Protein AF-A0A5S9F6D8-F1 (afdb_monomer_lite)

Sequence (188 aa):
MTGKVVKILKKTITTTLESGVFYNGCAIYTSEQSVLENTKFENCSFRNSIAMKQVSQCEFTNCHFRELQVGIMQNTQFYGGYIDFFDLHKGKVDYLVVNTTIQRLRIYQVYEFLLSNVDTLRVNIIGRITPANVRGLVSVLYDNLDHRTAKVKIYTKFSEQLMSLEAFLDVYEFYKERERDIDFVVDE

Radius of gyration: 17.59 Å; chains: 1; bounding box: 42×32×56 Å

Secondary structure (DSSP, 8-state):
-----EEEES-EE-S---TTEEEES-EE---EEEEEES-EEES-EE-S-EEEEEEES-EEEEEEES-EEEEEEESEEEEEEEES-EEETT-EES-EEEEEEESEEEE-SBS-EEE---SS-EEEE-S-B-HHHHHHHHHHHHHHS-TTT------BTTB-----HHHHHHHHHHHHTTT--B------

pLDDT: mean 71.26, std 22.67, range [22.92, 98.38]

Structure (mmCIF, N/CA/C/O backbone):
data_AF-A0A5S9F6D8-F1
#
_entry.id   AF-A0A5S9F6D8-F1
#
loop_
_atom_site.group_PDB
_atom_site.id
_atom_site.type_symbol
_atom_site.label_atom_id
_atom_site.label_alt_id
_atom_site.label_comp_id
_atom_site.label_asym_id
_atom_site.label_entity_id
_atom_site.label_seq_id
_atom_site.pdbx_PDB_ins_code
_atom_site.Cartn_x
_atom_site.Cartn_y
_atom_site.Cartn_z
_atom_site.occupancy
_atom_site.B_iso_or_equiv
_atom_site.auth_seq_id
_atom_site.auth_comp_id
_atom_site.auth_asym_id
_atom_site.auth_atom_id
_atom_site.pdbx_PDB_model_num
ATOM 1 N N . MET A 1 1 ? 11.717 5.002 26.412 1.00 38.66 1 MET A N 1
ATOM 2 C CA . MET A 1 1 ? 10.376 5.095 27.029 1.00 38.66 1 MET A CA 1
ATOM 3 C C . MET A 1 1 ? 9.456 4.135 26.291 1.00 38.66 1 MET A C 1
ATOM 5 O O . MET A 1 1 ? 9.156 4.372 25.132 1.00 38.66 1 MET A O 1
ATOM 9 N N . THR A 1 2 ? 9.084 3.014 26.904 1.00 45.53 2 THR A N 1
ATOM 10 C CA . THR A 1 2 ? 8.147 2.034 26.331 1.00 45.53 2 THR A CA 1
ATOM 11 C C . THR A 1 2 ? 6.721 2.543 26.524 1.00 45.53 2 THR A C 1
ATOM 13 O O . THR A 1 2 ? 6.088 2.271 27.545 1.00 45.53 2 THR A O 1
ATOM 16 N N . GLY A 1 3 ? 6.246 3.358 25.579 1.00 58.53 3 GLY A N 1
ATOM 17 C CA . GLY A 1 3 ? 4.847 3.772 25.524 1.00 58.53 3 GLY A CA 1
ATOM 18 C C . GLY A 1 3 ? 3.941 2.549 25.381 1.00 58.53 3 GLY A C 1
ATOM 19 O O . GLY A 1 3 ? 4.248 1.617 24.639 1.00 58.53 3 GLY A O 1
ATOM 20 N N . LYS A 1 4 ? 2.839 2.524 26.131 1.00 65.31 4 LYS A N 1
ATOM 21 C CA . LYS A 1 4 ? 1.839 1.457 26.059 1.00 65.31 4 LYS A CA 1
ATOM 22 C C . LYS A 1 4 ? 1.190 1.496 24.672 1.00 65.31 4 LYS A C 1
ATOM 24 O O . LYS A 1 4 ? 0.490 2.452 24.361 1.00 65.31 4 LYS A O 1
ATOM 29 N N . VAL A 1 5 ? 1.427 0.471 23.854 1.00 76.94 5 VAL A N 1
ATOM 30 C CA . VAL A 1 5 ? 0.809 0.349 22.526 1.00 76.94 5 VAL A CA 1
ATOM 31 C C . VAL A 1 5 ? -0.705 0.222 22.695 1.00 76.94 5 VAL A C 1
ATOM 33 O O . VAL A 1 5 ? -1.190 -0.687 23.375 1.00 76.94 5 VAL A O 1
ATOM 36 N N . VAL A 1 6 ? -1.459 1.143 22.095 1.00 88.69 6 VAL A N 1
ATOM 37 C CA . VAL A 1 6 ? -2.925 1.094 22.084 1.00 88.69 6 VAL A CA 1
ATOM 38 C C . VAL A 1 6 ? -3.355 0.050 21.059 1.00 88.69 6 VAL A C 1
ATOM 40 O O . VAL A 1 6 ? -2.944 0.111 19.904 1.00 88.69 6 VAL A O 1
ATOM 43 N N . LYS A 1 7 ? -4.176 -0.922 21.473 1.00 92.19 7 LYS A N 1
ATOM 44 C CA . LYS A 1 7 ? -4.672 -1.991 20.595 1.00 92.19 7 LYS A CA 1
ATOM 45 C C . LYS A 1 7 ? -6.174 -1.856 20.366 1.00 92.19 7 LYS A C 1
ATOM 47 O O . LYS A 1 7 ? -6.948 -1.834 21.323 1.00 92.19 7 LYS A O 1
ATOM 52 N N . ILE A 1 8 ? -6.589 -1.823 19.103 1.00 90.19 8 ILE A N 1
ATOM 53 C CA . ILE A 1 8 ? -7.988 -1.793 18.674 1.00 90.19 8 ILE A CA 1
ATOM 54 C C . ILE A 1 8 ? -8.321 -3.123 17.998 1.00 90.19 8 ILE A C 1
ATOM 56 O O . ILE A 1 8 ? -7.688 -3.512 17.021 1.00 90.19 8 ILE A O 1
ATOM 60 N N . LEU A 1 9 ? -9.319 -3.830 18.532 1.00 91.38 9 LEU A N 1
ATOM 61 C CA . LEU A 1 9 ? -9.680 -5.182 18.107 1.00 91.38 9 LEU A CA 1
ATOM 62 C C . LEU A 1 9 ? -11.078 -5.225 17.502 1.00 91.38 9 LEU A C 1
ATOM 64 O O . LEU A 1 9 ? -12.026 -4.781 18.149 1.00 91.38 9 LEU A O 1
ATOM 68 N N . LYS A 1 10 ? -11.209 -5.841 16.321 1.00 90.69 10 LYS A N 1
ATOM 69 C CA . LYS A 1 10 ? -12.493 -6.242 15.718 1.00 90.69 10 LYS A CA 1
ATOM 70 C C . LYS A 1 10 ? -13.530 -5.116 15.654 1.00 90.69 10 LYS A C 1
ATOM 72 O O . LYS A 1 10 ? -14.722 -5.345 15.853 1.00 90.69 10 LYS A O 1
ATOM 77 N N . LYS A 1 11 ? -13.077 -3.885 15.410 1.00 92.00 11 LYS A N 1
ATOM 78 C CA . LYS A 1 11 ? -13.953 -2.713 15.318 1.00 92.00 11 LYS A CA 1
ATOM 79 C C . LYS A 1 11 ? -14.254 -2.351 13.873 1.00 92.00 11 LYS A C 1
ATOM 81 O O . LYS A 1 11 ? -13.456 -2.601 12.971 1.00 92.00 11 LYS A O 1
ATOM 86 N N . THR A 1 12 ? -15.399 -1.702 13.694 1.00 95.00 12 THR A N 1
ATOM 87 C CA . THR A 1 12 ? -15.674 -0.914 12.496 1.00 95.00 12 THR A CA 1
ATOM 88 C C . THR A 1 12 ? -15.154 0.499 12.726 1.00 95.00 12 THR A C 1
ATOM 90 O O . THR A 1 12 ? -15.532 1.132 13.710 1.00 95.00 12 THR A O 1
ATOM 93 N N . ILE A 1 13 ? -14.276 0.975 11.847 1.00 94.31 13 ILE A N 1
ATOM 94 C CA . ILE A 1 13 ? -13.714 2.325 11.888 1.00 94.31 13 ILE A CA 1
ATOM 95 C C . ILE A 1 13 ? -14.276 3.106 10.705 1.00 94.31 13 ILE A C 1
ATOM 97 O O . ILE A 1 13 ? -14.068 2.722 9.557 1.00 94.31 13 ILE A O 1
ATOM 101 N N . THR A 1 14 ? -15.003 4.183 10.984 1.00 91.75 14 THR A N 1
ATOM 102 C CA . THR A 1 14 ? -15.626 5.047 9.964 1.00 91.75 14 THR A CA 1
ATOM 103 C C . THR A 1 14 ? -15.028 6.451 9.925 1.00 91.75 14 THR A C 1
ATOM 105 O O . THR A 1 14 ? -15.366 7.236 9.047 1.00 91.75 14 THR A O 1
ATOM 108 N N . THR A 1 15 ? -14.170 6.778 10.890 1.00 90.88 15 THR A N 1
ATOM 109 C CA . THR A 1 15 ? -13.552 8.096 11.082 1.00 90.88 15 THR A CA 1
ATOM 110 C C . THR A 1 15 ? -12.068 8.037 10.725 1.00 90.88 15 THR A C 1
ATOM 112 O O . THR A 1 15 ? -11.668 7.228 9.902 1.00 90.88 15 THR A O 1
ATOM 115 N N . THR A 1 16 ? -11.227 8.874 11.318 1.00 91.00 16 THR A N 1
ATOM 116 C CA . THR A 1 16 ? -9.775 8.854 11.115 1.00 91.00 16 THR A CA 1
ATOM 117 C C . THR A 1 16 ? -9.099 7.677 11.815 1.00 91.00 16 THR A C 1
ATOM 119 O O . THR A 1 16 ? -9.571 7.195 12.848 1.00 91.00 16 THR A O 1
ATOM 122 N N . LEU A 1 17 ? -7.968 7.247 11.259 1.00 95.81 17 LEU A N 1
ATOM 123 C CA . LEU A 1 17 ? -7.034 6.325 11.898 1.00 95.81 17 LEU A CA 1
ATOM 124 C C . LEU A 1 17 ? -6.060 7.118 12.777 1.00 95.81 17 LEU A C 1
ATOM 126 O O . LEU A 1 17 ? -5.722 8.265 12.475 1.00 95.81 17 LEU A O 1
ATOM 130 N N . GLU A 1 18 ? -5.616 6.499 13.862 1.00 95.38 18 GLU A N 1
ATOM 131 C CA . GLU A 1 18 ? -4.694 7.082 14.833 1.00 95.38 18 GLU A CA 1
ATOM 132 C C . GLU A 1 18 ? -3.295 6.477 14.664 1.00 95.38 18 GLU A C 1
ATOM 134 O O . GLU A 1 18 ? -3.145 5.261 14.522 1.00 95.38 18 GLU A O 1
ATOM 139 N N . SER A 1 19 ? -2.273 7.334 14.709 1.00 96.06 19 SER A N 1
ATOM 140 C CA . SER A 1 19 ? -0.865 6.921 14.707 1.00 96.06 19 SER A CA 1
ATOM 141 C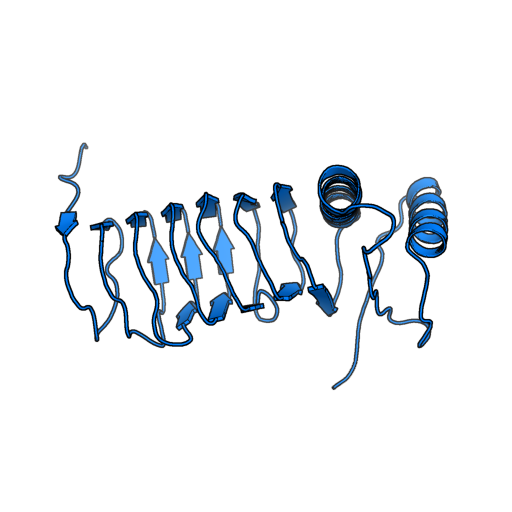 C . SER A 1 19 ? -0.478 6.201 16.003 1.00 96.06 19 SER A C 1
ATOM 143 O O . SER A 1 19 ? -1.038 6.469 17.065 1.00 96.06 19 SER A O 1
ATOM 145 N N . GLY A 1 20 ? 0.516 5.309 15.948 1.00 95.56 20 GLY A N 1
ATOM 146 C CA . GLY A 1 20 ? 0.994 4.571 17.128 1.00 95.56 20 GLY A CA 1
ATOM 147 C C . GLY A 1 20 ? 0.031 3.491 17.639 1.00 95.56 20 GLY A C 1
ATOM 148 O O . GLY A 1 20 ? 0.224 2.952 18.734 1.00 95.56 20 GLY A O 1
ATOM 149 N N . VAL A 1 21 ? -1.018 3.184 16.872 1.00 96.50 21 VAL A N 1
ATOM 150 C CA . VAL A 1 21 ? -2.055 2.215 17.239 1.00 96.50 21 VAL A CA 1
ATOM 151 C C . VAL A 1 21 ? -1.835 0.887 16.521 1.00 96.50 21 VAL A C 1
ATOM 153 O O . VAL A 1 21 ? -1.345 0.813 15.395 1.00 96.50 21 VAL A O 1
ATOM 156 N N . PHE A 1 22 ? -2.220 -0.196 17.187 1.00 97.44 22 PHE A N 1
ATOM 157 C CA . PHE A 1 22 ? -2.291 -1.520 16.598 1.00 97.44 22 PHE A CA 1
ATOM 158 C C . PHE A 1 22 ? -3.747 -1.928 16.350 1.00 97.44 22 PHE A C 1
ATOM 160 O O . PHE A 1 22 ? -4.485 -2.241 17.287 1.00 97.44 22 PHE A O 1
ATOM 167 N N . TYR A 1 23 ? -4.156 -1.965 15.087 1.00 97.81 23 TYR A N 1
ATOM 168 C CA . TYR A 1 23 ? -5.469 -2.433 14.651 1.00 97.81 23 TYR A CA 1
ATOM 169 C C . TYR A 1 23 ? -5.406 -3.917 14.283 1.00 97.81 23 TYR A C 1
ATOM 171 O O . TYR A 1 23 ? -4.585 -4.311 13.460 1.00 97.81 23 TYR A O 1
ATOM 179 N N . ASN A 1 24 ? -6.286 -4.747 14.848 1.00 97.88 24 ASN A N 1
ATOM 180 C CA . ASN A 1 24 ? -6.351 -6.169 14.507 1.00 97.88 24 ASN A CA 1
ATOM 181 C C . ASN A 1 24 ? -7.799 -6.635 14.276 1.00 97.88 24 ASN A C 1
ATOM 183 O O . ASN A 1 24 ? -8.665 -6.491 15.146 1.00 97.88 24 ASN A O 1
ATOM 187 N N . GLY A 1 25 ? -8.057 -7.193 13.091 1.00 97.44 25 GLY A N 1
ATOM 188 C CA . GLY A 1 25 ? -9.360 -7.728 12.696 1.00 97.44 25 GLY A CA 1
ATOM 189 C C . GLY A 1 25 ? -10.408 -6.659 12.375 1.00 97.44 25 GLY A C 1
ATOM 190 O O . GLY A 1 25 ? -11.601 -6.921 12.518 1.00 97.44 25 GLY A O 1
ATOM 191 N N . CYS A 1 26 ? -9.994 -5.436 12.036 1.00 97.69 26 CYS A N 1
ATOM 192 C CA . CYS A 1 26 ? -10.899 -4.295 11.876 1.00 97.69 26 CYS A CA 1
ATOM 193 C C . CYS A 1 26 ? -11.466 -4.175 10.453 1.00 97.69 26 CYS A C 1
ATOM 195 O O . CYS A 1 26 ? -10.793 -4.483 9.471 1.00 97.69 26 CYS A O 1
ATOM 197 N N . ALA A 1 27 ? -12.689 -3.652 10.345 1.00 97.75 27 ALA A N 1
ATOM 198 C CA . ALA A 1 27 ? -13.274 -3.194 9.085 1.00 97.75 27 ALA A CA 1
ATOM 199 C C . ALA A 1 27 ? -13.158 -1.666 9.005 1.00 97.75 27 ALA A C 1
ATOM 201 O O . ALA A 1 27 ? -13.677 -0.960 9.868 1.00 97.75 27 ALA A O 1
ATOM 202 N N . ILE A 1 28 ? -12.466 -1.153 7.994 1.00 97.56 28 ILE A N 1
ATOM 203 C CA . ILE A 1 28 ? -12.109 0.263 7.874 1.00 97.56 28 ILE A CA 1
ATOM 204 C C . ILE A 1 28 ? -12.838 0.857 6.668 1.00 97.56 28 ILE A C 1
ATOM 206 O O . ILE A 1 28 ? -12.709 0.364 5.549 1.00 97.56 28 ILE A O 1
ATOM 210 N N . TYR A 1 29 ? -13.615 1.910 6.909 1.00 96.69 29 TYR A N 1
ATOM 211 C CA . TYR A 1 29 ? -14.414 2.639 5.916 1.00 96.69 29 TYR A CA 1
ATOM 212 C C . TYR A 1 29 ? -13.916 4.075 5.703 1.00 96.69 29 TYR A C 1
ATOM 214 O O . TYR A 1 29 ? -14.512 4.840 4.948 1.00 96.69 29 TYR A O 1
ATOM 222 N N . THR A 1 30 ? -12.821 4.452 6.352 1.00 94.12 30 THR A N 1
ATOM 223 C CA . THR A 1 30 ? -12.128 5.720 6.132 1.00 94.12 30 THR A CA 1
ATOM 224 C C . THR A 1 30 ? -11.677 5.836 4.678 1.00 94.12 30 THR A C 1
ATOM 226 O O . THR A 1 30 ? -11.028 4.926 4.167 1.00 94.12 30 THR A O 1
ATOM 229 N N . SER A 1 31 ? -12.005 6.948 4.020 1.00 94.94 31 SER A N 1
ATOM 230 C CA . SER A 1 31 ? -11.601 7.217 2.632 1.00 94.94 31 SER A CA 1
ATOM 231 C C . SER A 1 31 ? -10.377 8.123 2.516 1.00 94.94 31 SER A C 1
ATOM 233 O O . SER A 1 31 ? -9.702 8.119 1.492 1.00 94.94 31 SER A O 1
ATOM 235 N N . GLU A 1 32 ? -10.063 8.890 3.558 1.00 94.69 32 GLU A N 1
ATOM 236 C CA . GLU A 1 32 ? -8.918 9.795 3.575 1.00 94.69 32 GLU A CA 1
ATOM 237 C C . GLU A 1 32 ? -8.191 9.731 4.914 1.00 94.69 32 GLU A C 1
ATOM 239 O O . GLU A 1 32 ? -8.812 9.733 5.976 1.00 94.69 32 GLU A O 1
ATOM 244 N N . GLN A 1 33 ? -6.864 9.728 4.857 1.00 95.31 33 GLN A N 1
ATOM 245 C CA . GLN A 1 33 ? -5.997 9.850 6.018 1.00 95.31 33 GLN A CA 1
ATOM 246 C C . GLN A 1 33 ? -4.893 10.856 5.697 1.00 95.31 33 GLN A C 1
ATOM 248 O O . GLN A 1 33 ? -4.203 10.746 4.686 1.00 95.31 33 GLN A O 1
ATOM 253 N N . SER A 1 34 ? -4.713 11.864 6.547 1.00 93.94 34 SER A N 1
ATOM 254 C CA . SER A 1 34 ? -3.651 12.850 6.340 1.00 93.94 34 SER A CA 1
ATOM 255 C C . SER A 1 34 ? -2.285 12.230 6.623 1.00 93.94 34 SER A C 1
ATOM 257 O O . SER A 1 34 ? -1.510 11.992 5.705 1.00 93.94 34 SER A O 1
ATOM 259 N N . VAL A 1 35 ? -2.007 11.933 7.885 1.00 95.06 35 VAL A N 1
ATOM 260 C CA . VAL A 1 35 ? -0.729 11.391 8.343 1.00 95.06 35 VAL A CA 1
ATOM 261 C C . VAL A 1 35 ? -1.005 10.129 9.145 1.00 95.06 35 VAL A C 1
ATOM 263 O O . VAL A 1 35 ? -1.914 10.114 9.977 1.00 95.06 35 VAL A O 1
ATOM 266 N N . LEU A 1 36 ? -0.242 9.073 8.884 1.00 96.50 36 LEU A N 1
ATOM 267 C CA . LEU A 1 36 ? -0.292 7.831 9.640 1.00 96.50 36 LEU A CA 1
ATOM 268 C C . LEU A 1 36 ? 1.125 7.332 9.889 1.00 96.50 36 LEU A C 1
ATOM 270 O O . LEU A 1 36 ? 1.873 7.089 8.944 1.00 96.50 36 LEU A O 1
ATOM 274 N N . GLU A 1 37 ? 1.495 7.196 11.157 1.00 96.56 37 GLU A N 1
ATOM 275 C CA . GLU A 1 37 ? 2.868 6.867 11.542 1.00 96.56 37 GLU A CA 1
ATOM 276 C C . GLU A 1 37 ? 2.896 5.767 12.592 1.00 96.56 37 GLU A C 1
ATOM 278 O O . GLU A 1 37 ? 2.006 5.700 13.446 1.00 96.56 37 GLU A O 1
ATOM 283 N N . ASN A 1 38 ? 3.924 4.917 12.566 1.00 96.38 38 ASN A N 1
ATOM 284 C CA . ASN A 1 38 ? 4.166 3.909 13.606 1.00 96.38 38 ASN A CA 1
ATOM 285 C C . ASN A 1 38 ? 2.938 3.031 13.907 1.00 96.38 38 ASN A C 1
ATOM 287 O O . ASN A 1 38 ? 2.671 2.677 15.056 1.00 96.38 38 ASN A O 1
ATOM 291 N N . THR A 1 39 ? 2.143 2.732 12.880 1.00 97.19 39 THR A N 1
ATOM 292 C CA . THR A 1 39 ? 0.849 2.058 13.027 1.00 97.19 39 THR A CA 1
ATOM 293 C C . THR A 1 39 ? 0.926 0.657 12.451 1.00 97.19 39 THR A C 1
ATOM 295 O O . THR A 1 39 ? 1.506 0.442 11.387 1.00 97.19 39 THR A O 1
ATOM 298 N N . LYS A 1 40 ? 0.323 -0.306 13.147 1.00 97.94 40 LYS A N 1
ATOM 299 C CA . LYS A 1 40 ? 0.260 -1.697 12.691 1.00 97.94 40 LYS A CA 1
ATOM 300 C C . LYS A 1 40 ? -1.176 -2.093 12.397 1.00 97.94 40 LYS A C 1
ATOM 302 O O . LYS A 1 40 ? -2.079 -1.797 13.181 1.00 97.94 40 LYS A O 1
ATOM 307 N N . PHE A 1 41 ? -1.374 -2.810 11.303 1.00 98.25 41 PHE A N 1
ATOM 308 C CA . PHE A 1 41 ? -2.647 -3.398 10.916 1.00 98.25 41 PHE A CA 1
ATOM 309 C C . PHE A 1 41 ? -2.456 -4.892 10.708 1.00 98.25 41 PHE A C 1
ATOM 311 O O . PHE A 1 41 ? -1.562 -5.303 9.978 1.00 98.25 41 PHE A O 1
ATOM 318 N N . GLU A 1 42 ? -3.303 -5.708 11.326 1.00 98.38 42 GLU A N 1
ATOM 319 C CA . GLU A 1 42 ? -3.262 -7.159 11.163 1.00 98.38 42 GLU A CA 1
ATOM 320 C C . GLU A 1 42 ? -4.662 -7.705 10.883 1.00 98.38 42 GLU A C 1
ATOM 322 O O . GLU A 1 42 ? -5.596 -7.459 11.649 1.00 98.38 42 GLU A O 1
ATOM 327 N N . ASN A 1 43 ? -4.825 -8.464 9.800 1.00 97.94 43 ASN A N 1
ATOM 328 C CA . ASN A 1 43 ? -6.114 -9.044 9.402 1.00 97.94 43 ASN A CA 1
ATOM 329 C C . ASN A 1 43 ? -7.225 -7.982 9.239 1.00 97.94 43 ASN A C 1
ATOM 331 O O . ASN A 1 43 ? -8.388 -8.221 9.570 1.00 97.94 43 ASN A O 1
ATOM 335 N N . CYS A 1 44 ? -6.867 -6.776 8.789 1.00 98.25 44 CYS A N 1
ATOM 336 C CA . CYS A 1 44 ? -7.801 -5.666 8.602 1.00 98.25 44 CYS A CA 1
ATOM 337 C C . CYS A 1 44 ? -8.317 -5.606 7.159 1.00 98.25 44 CYS A C 1
ATOM 339 O O . CYS A 1 44 ? -7.612 -5.941 6.211 1.00 98.25 44 CYS A O 1
ATOM 341 N N . SER A 1 45 ? -9.548 -5.130 6.976 1.00 97.88 45 SER A N 1
ATOM 342 C CA . SER A 1 45 ? -10.153 -4.941 5.656 1.00 97.88 45 SER A CA 1
ATOM 343 C C . SER A 1 45 ? -10.547 -3.483 5.451 1.00 97.88 45 SER A C 1
ATOM 345 O O . SER A 1 45 ? -11.465 -2.985 6.102 1.00 97.88 45 SER A O 1
ATOM 347 N N . PHE A 1 46 ? -9.860 -2.814 4.531 1.00 97.56 46 PHE A N 1
ATOM 348 C CA . PHE A 1 46 ? -10.165 -1.475 4.044 1.00 97.56 46 PHE A CA 1
ATOM 349 C C . PHE A 1 46 ? -11.218 -1.602 2.941 1.00 97.56 46 PHE A C 1
ATOM 351 O O . PHE A 1 46 ? -10.944 -2.040 1.821 1.00 97.56 46 PHE A O 1
ATOM 358 N N . ARG A 1 47 ? -12.467 -1.311 3.312 1.00 95.50 47 ARG A N 1
ATOM 359 C CA . ARG A 1 47 ? -13.669 -1.551 2.501 1.00 95.50 47 ARG A CA 1
ATOM 360 C C . ARG A 1 47 ? -13.912 -0.453 1.467 1.00 95.50 47 ARG A C 1
ATOM 362 O O . ARG A 1 47 ? -14.489 -0.730 0.417 1.00 95.50 47 ARG A O 1
ATOM 369 N N . ASN A 1 48 ? -13.449 0.759 1.760 1.00 95.38 48 ASN A N 1
ATOM 370 C CA . ASN A 1 48 ? -13.472 1.896 0.846 1.00 95.38 48 ASN A CA 1
ATOM 371 C C . ASN A 1 48 ? -12.091 2.106 0.214 1.00 95.38 48 ASN A C 1
ATOM 373 O O . ASN A 1 48 ? -11.083 1.660 0.766 1.00 95.38 48 ASN A O 1
ATOM 377 N N . SER A 1 49 ? -12.052 2.792 -0.933 1.00 95.69 49 SER A N 1
ATOM 378 C CA . SER A 1 49 ? -10.805 3.362 -1.452 1.00 95.69 49 SER A CA 1
ATOM 379 C C . SER A 1 49 ? -10.263 4.353 -0.424 1.00 95.69 49 SER A C 1
ATOM 381 O O . SER A 1 49 ? -11.024 5.200 0.047 1.00 95.69 49 SER A O 1
ATOM 383 N N . ILE A 1 50 ? -8.982 4.241 -0.070 1.00 96.00 50 ILE A N 1
ATOM 384 C CA . ILE A 1 50 ? -8.341 5.114 0.914 1.00 96.00 50 ILE A CA 1
ATOM 385 C C . ILE A 1 50 ? -7.175 5.881 0.292 1.00 96.00 50 ILE A C 1
ATOM 387 O O . ILE A 1 50 ? -6.267 5.293 -0.294 1.00 96.00 50 ILE A O 1
ATOM 391 N N . ALA A 1 51 ? -7.194 7.203 0.449 1.00 94.94 51 ALA A N 1
ATOM 392 C CA . ALA A 1 51 ? -6.097 8.089 0.092 1.00 94.94 51 ALA A CA 1
ATOM 393 C C . ALA A 1 51 ? -5.338 8.523 1.351 1.00 94.94 51 ALA A C 1
ATOM 395 O O . ALA A 1 51 ? -5.897 9.174 2.234 1.00 94.94 51 ALA A O 1
ATOM 396 N N . MET A 1 52 ? -4.057 8.172 1.436 1.00 94.81 52 MET A N 1
ATOM 397 C CA . MET A 1 52 ? -3.174 8.532 2.542 1.00 94.81 52 MET A CA 1
ATOM 398 C C . MET A 1 52 ? -2.153 9.574 2.076 1.00 94.81 52 MET A C 1
ATOM 400 O O . MET A 1 52 ? -1.360 9.298 1.178 1.00 94.81 52 MET A O 1
ATOM 404 N N . LYS A 1 53 ? -2.136 10.782 2.659 1.00 93.31 53 LYS A N 1
ATOM 405 C CA . LYS A 1 53 ? -1.173 11.816 2.222 1.00 93.31 53 LYS A CA 1
ATOM 406 C C . LYS A 1 53 ? 0.255 11.481 2.649 1.00 93.31 53 LYS A C 1
ATOM 408 O O . LYS A 1 53 ? 1.165 11.701 1.859 1.00 93.31 53 LYS A O 1
ATOM 413 N N . GLN A 1 54 ? 0.445 10.951 3.856 1.00 93.44 54 GLN A N 1
ATOM 414 C CA . GLN A 1 54 ? 1.736 10.499 4.374 1.00 93.44 54 GLN A CA 1
ATOM 415 C C . GLN A 1 54 ? 1.574 9.235 5.225 1.00 93.44 54 GLN A C 1
ATOM 417 O O . GLN A 1 54 ? 0.744 9.199 6.135 1.00 93.44 54 GLN A O 1
ATOM 422 N N . VAL A 1 55 ? 2.397 8.225 4.947 1.00 94.31 55 VAL A N 1
ATOM 423 C CA . VAL A 1 55 ? 2.473 6.958 5.679 1.00 94.31 55 VAL A CA 1
ATOM 424 C C . VAL A 1 55 ? 3.931 6.670 6.014 1.00 94.31 55 VAL A C 1
ATOM 426 O O . VAL A 1 55 ? 4.766 6.568 5.115 1.00 94.31 55 VAL A O 1
ATOM 429 N N . SER A 1 56 ? 4.257 6.543 7.297 1.00 94.00 56 SER A N 1
ATOM 430 C CA . SER A 1 56 ? 5.629 6.277 7.734 1.00 94.00 56 SER A CA 1
ATOM 431 C C . SER A 1 56 ? 5.690 5.180 8.793 1.00 94.00 56 SER A C 1
ATOM 433 O O . SER A 1 56 ? 4.838 5.104 9.677 1.00 94.00 56 SER A O 1
ATOM 435 N N . GLN A 1 57 ? 6.694 4.301 8.717 1.00 95.06 57 GLN A N 1
ATOM 436 C CA . GLN A 1 57 ? 6.938 3.277 9.749 1.00 95.06 57 GLN A CA 1
ATOM 437 C C . GLN A 1 57 ? 5.691 2.415 10.049 1.00 95.06 57 GLN A C 1
ATOM 439 O O . GLN A 1 57 ? 5.430 2.056 11.197 1.00 95.06 57 GLN A O 1
ATOM 444 N N . CYS A 1 58 ? 4.872 2.145 9.028 1.00 96.06 58 CYS A N 1
ATOM 445 C CA . CYS A 1 58 ? 3.641 1.373 9.169 1.00 96.06 58 CYS A CA 1
ATOM 446 C C . CYS A 1 58 ? 3.818 -0.059 8.662 1.00 96.06 58 CYS A C 1
ATOM 448 O O . CYS A 1 58 ? 4.552 -0.312 7.706 1.00 96.06 58 CYS A O 1
ATOM 450 N N . GLU A 1 59 ? 3.096 -0.990 9.277 1.00 96.75 59 GLU A N 1
ATOM 451 C CA . GLU A 1 59 ? 3.084 -2.401 8.887 1.00 96.75 59 GLU A CA 1
ATOM 452 C C . GLU A 1 59 ? 1.647 -2.857 8.622 1.00 96.75 59 GLU A C 1
ATOM 454 O O . GLU A 1 59 ? 0.763 -2.685 9.467 1.00 96.75 59 GLU A O 1
ATOM 459 N N . PHE A 1 60 ? 1.420 -3.465 7.461 1.00 97.12 60 PHE A N 1
ATOM 460 C CA . PHE A 1 60 ? 0.133 -4.019 7.054 1.00 97.12 60 PHE A CA 1
ATOM 461 C C . PHE A 1 60 ? 0.275 -5.521 6.813 1.00 97.12 60 PHE A C 1
ATOM 463 O O . PHE A 1 60 ? 0.813 -5.943 5.792 1.00 97.12 60 PHE A O 1
ATOM 470 N N . THR A 1 61 ? -0.233 -6.328 7.740 1.00 96.62 61 THR A N 1
ATOM 471 C CA . THR A 1 61 ? -0.132 -7.790 7.694 1.00 96.62 61 THR A CA 1
ATOM 472 C C . THR A 1 61 ? -1.495 -8.414 7.419 1.00 96.62 61 THR A C 1
ATOM 474 O O . THR A 1 61 ? -2.462 -8.134 8.131 1.00 96.62 61 THR A O 1
ATOM 477 N N . ASN A 1 62 ? -1.596 -9.266 6.398 1.00 96.25 62 ASN A N 1
ATOM 478 C CA . ASN A 1 62 ? -2.835 -9.926 5.974 1.00 96.25 62 ASN A CA 1
ATOM 479 C C . ASN A 1 62 ? -3.997 -8.939 5.794 1.00 96.25 62 ASN A C 1
ATOM 481 O O . ASN A 1 62 ? -5.131 -9.198 6.201 1.00 96.25 62 ASN A O 1
ATOM 485 N N . CYS A 1 63 ? -3.700 -7.765 5.239 1.00 97.44 63 CYS A N 1
ATOM 486 C CA . CYS A 1 63 ? -4.687 -6.712 5.056 1.00 97.44 63 CYS A CA 1
ATOM 487 C C . CYS A 1 63 ? -5.289 -6.761 3.651 1.00 97.44 63 CYS A C 1
ATOM 489 O O . CYS A 1 63 ? -4.622 -7.119 2.685 1.00 97.44 63 CYS A O 1
ATOM 491 N N . HIS A 1 64 ? -6.560 -6.383 3.542 1.00 97.00 64 HIS A N 1
ATOM 492 C CA . HIS A 1 64 ? -7.252 -6.269 2.262 1.00 97.00 64 HIS A CA 1
ATOM 493 C C . HIS A 1 64 ? -7.540 -4.807 1.934 1.00 97.00 64 HIS A C 1
ATOM 495 O O . HIS A 1 64 ? -8.213 -4.138 2.719 1.00 97.00 64 HIS A O 1
ATOM 501 N N . PHE A 1 65 ? -7.126 -4.347 0.757 1.00 97.06 65 PHE A N 1
ATOM 502 C CA . PHE A 1 65 ? -7.400 -3.010 0.239 1.00 97.06 65 PHE A CA 1
ATOM 503 C C . PHE A 1 65 ? -8.104 -3.091 -1.107 1.00 97.06 65 PHE A C 1
ATOM 505 O O . PHE A 1 65 ? -7.571 -3.664 -2.049 1.00 97.06 65 PHE A O 1
ATOM 512 N N . ARG A 1 66 ? -9.258 -2.430 -1.227 1.00 93.19 66 ARG A N 1
ATOM 513 C CA . ARG A 1 66 ? -9.860 -2.206 -2.546 1.00 93.19 66 ARG A CA 1
ATOM 514 C C . ARG A 1 66 ? -8.989 -1.276 -3.389 1.00 93.19 66 ARG A C 1
ATOM 516 O O . ARG A 1 66 ? -8.653 -1.567 -4.528 1.00 93.19 66 ARG A O 1
ATOM 523 N N . GLU A 1 67 ? -8.622 -0.139 -2.819 1.00 95.12 67 GLU A N 1
ATOM 524 C CA . GLU A 1 67 ? -7.733 0.820 -3.456 1.00 95.12 67 GLU A CA 1
ATOM 525 C C . GLU A 1 67 ? -6.973 1.586 -2.383 1.00 95.12 67 GLU A C 1
ATOM 527 O O . GLU A 1 67 ? -7.567 2.057 -1.411 1.00 95.12 67 GLU A O 1
ATOM 532 N N . LEU A 1 68 ? -5.664 1.696 -2.571 1.00 95.06 68 LEU A N 1
ATOM 533 C CA . LEU A 1 68 ? -4.759 2.423 -1.703 1.00 95.06 68 LEU A CA 1
ATOM 534 C C . LEU A 1 68 ? -4.010 3.448 -2.546 1.00 95.06 68 LEU A C 1
ATOM 536 O O . LEU A 1 68 ? -3.201 3.076 -3.390 1.00 95.06 68 LEU A O 1
ATOM 540 N N . GLN A 1 69 ? -4.269 4.729 -2.304 1.00 93.56 69 GLN A N 1
ATOM 541 C CA . GLN A 1 69 ? -3.509 5.825 -2.896 1.00 93.56 69 GLN A CA 1
ATOM 542 C C . GLN A 1 69 ? -2.594 6.413 -1.831 1.00 93.56 69 GLN A C 1
ATOM 544 O O . GLN A 1 69 ? -3.071 6.735 -0.741 1.00 93.56 69 GLN A O 1
ATOM 549 N N . VAL A 1 70 ? -1.304 6.574 -2.120 1.00 91.06 70 VAL A N 1
ATOM 550 C CA . VAL A 1 70 ? -0.364 7.154 -1.152 1.00 91.06 70 VAL A CA 1
ATOM 551 C C . VAL A 1 70 ? 0.435 8.294 -1.762 1.00 91.06 70 VAL A C 1
ATOM 553 O O . VAL A 1 70 ? 0.988 8.174 -2.852 1.00 91.06 70 VAL A O 1
ATOM 556 N N . GLY A 1 71 ? 0.476 9.410 -1.034 1.00 89.12 71 GLY A N 1
ATOM 557 C CA . GLY A 1 71 ? 1.402 10.508 -1.275 1.00 89.12 71 GLY A CA 1
ATOM 558 C C . GLY A 1 71 ? 2.804 10.113 -0.813 1.00 89.12 71 GLY A C 1
ATOM 559 O O . GLY A 1 71 ? 3.550 9.442 -1.510 1.00 89.12 71 GLY A O 1
ATOM 560 N N . ILE A 1 72 ? 3.208 10.504 0.383 1.00 87.69 72 ILE A N 1
ATOM 561 C CA . ILE A 1 72 ? 4.545 10.188 0.891 1.00 87.69 72 ILE A CA 1
ATOM 562 C C . ILE A 1 72 ? 4.518 8.832 1.602 1.00 87.69 72 ILE A C 1
ATOM 564 O O . ILE A 1 72 ? 3.705 8.633 2.502 1.00 87.69 72 ILE A O 1
ATOM 568 N N . MET A 1 73 ? 5.410 7.911 1.232 1.00 88.44 73 MET A N 1
ATOM 569 C CA . MET A 1 73 ? 5.572 6.619 1.904 1.00 88.44 73 MET A CA 1
ATOM 570 C C . MET A 1 73 ? 7.026 6.373 2.307 1.00 88.44 73 MET A C 1
ATOM 572 O O . MET A 1 73 ? 7.934 6.410 1.476 1.00 88.44 73 MET A O 1
ATOM 576 N N . GLN A 1 74 ? 7.249 6.085 3.587 1.00 89.00 74 GLN A N 1
ATOM 577 C CA . GLN A 1 74 ? 8.584 5.860 4.142 1.00 89.00 74 GLN A CA 1
ATOM 578 C C . GLN A 1 74 ? 8.583 4.654 5.077 1.00 89.00 74 GLN A C 1
ATOM 580 O O . GLN A 1 74 ? 7.727 4.549 5.954 1.00 89.00 74 GLN A O 1
ATOM 585 N N . ASN A 1 75 ? 9.555 3.752 4.930 1.00 88.50 75 ASN A N 1
ATOM 586 C CA . ASN A 1 75 ? 9.749 2.613 5.836 1.00 88.50 75 ASN A CA 1
ATOM 587 C C . ASN A 1 75 ? 8.451 1.837 6.116 1.00 88.50 75 ASN A C 1
ATOM 589 O O . ASN A 1 75 ? 8.144 1.521 7.262 1.00 88.50 75 ASN A O 1
ATOM 593 N N . THR A 1 76 ? 7.649 1.610 5.076 1.00 90.75 76 THR A N 1
ATOM 594 C CA . THR A 1 76 ? 6.333 0.971 5.191 1.00 90.75 76 THR A CA 1
ATOM 595 C C . THR A 1 76 ? 6.369 -0.407 4.554 1.00 90.75 76 THR A C 1
ATOM 597 O O . THR A 1 76 ? 7.025 -0.613 3.529 1.00 90.75 76 THR A O 1
ATOM 600 N N . GLN A 1 77 ? 5.687 -1.357 5.186 1.00 91.25 77 GLN A N 1
ATOM 601 C CA . GLN A 1 77 ? 5.766 -2.764 4.823 1.00 91.25 77 GLN A CA 1
ATOM 602 C C . GLN A 1 77 ? 4.375 -3.383 4.675 1.00 91.25 77 GLN A C 1
ATOM 604 O O . GLN A 1 77 ? 3.483 -3.137 5.490 1.00 91.25 77 GLN A O 1
ATOM 609 N N . PHE A 1 78 ? 4.212 -4.216 3.648 1.00 91.94 78 PHE A N 1
ATOM 610 C CA . PHE A 1 78 ? 3.004 -4.998 3.387 1.00 91.94 78 PHE A CA 1
ATOM 611 C C . PHE A 1 78 ? 3.366 -6.484 3.341 1.00 91.94 78 PHE A C 1
ATOM 613 O O . PHE A 1 78 ? 4.234 -6.872 2.559 1.00 91.94 78 PHE A O 1
ATOM 620 N N . TYR A 1 79 ? 2.698 -7.315 4.143 1.00 90.75 79 TYR A N 1
ATOM 621 C CA . TYR A 1 79 ? 2.953 -8.756 4.235 1.00 90.75 79 TYR A CA 1
ATOM 622 C C . TYR A 1 79 ? 1.657 -9.560 4.235 1.00 90.75 79 TYR A C 1
ATOM 624 O O . TYR A 1 79 ? 0.903 -9.533 5.203 1.00 90.75 79 TYR A O 1
ATOM 632 N N . GLY A 1 80 ? 1.424 -10.338 3.186 1.00 86.38 80 GLY A N 1
ATOM 633 C CA . GLY A 1 80 ? 0.209 -11.116 2.992 1.00 86.38 80 GLY A CA 1
ATOM 634 C C . GLY A 1 80 ? -1.045 -10.253 2.833 1.00 86.38 80 GLY A C 1
ATOM 635 O O . GLY A 1 80 ? -1.087 -9.068 3.165 1.00 86.38 80 GLY A O 1
ATOM 636 N N . GLY A 1 81 ? -2.123 -10.878 2.366 1.00 89.38 81 GLY A N 1
ATOM 637 C CA . GLY A 1 81 ? -3.352 -10.171 2.016 1.00 89.38 81 GLY A CA 1
ATOM 638 C C . GLY A 1 81 ? -3.367 -9.729 0.554 1.00 89.38 81 GLY A C 1
ATOM 639 O O . GLY A 1 81 ? -2.700 -10.325 -0.293 1.00 89.38 81 GLY A O 1
ATOM 640 N N . TYR A 1 82 ? -4.176 -8.718 0.244 1.00 89.75 82 TYR A N 1
ATOM 641 C CA . TYR A 1 82 ? -4.534 -8.383 -1.136 1.00 89.75 82 TYR A CA 1
ATOM 642 C C . TYR A 1 82 ? -4.790 -6.887 -1.332 1.00 89.75 82 TYR A C 1
ATOM 644 O O . TYR A 1 82 ? -5.420 -6.247 -0.488 1.00 89.75 82 TYR A O 1
ATOM 652 N N . ILE A 1 83 ? -4.337 -6.343 -2.462 1.00 91.69 83 ILE A N 1
ATOM 653 C CA . ILE A 1 83 ? -4.602 -4.965 -2.888 1.00 91.69 83 ILE A CA 1
ATOM 654 C C . ILE A 1 83 ? -5.127 -4.968 -4.335 1.00 91.69 83 ILE A C 1
ATOM 656 O O . ILE A 1 83 ? -4.380 -5.311 -5.255 1.00 91.69 83 ILE A O 1
ATOM 660 N N . ASP A 1 84 ? -6.379 -4.550 -4.579 1.00 89.50 84 ASP A N 1
ATOM 661 C CA . ASP A 1 84 ? -6.923 -4.524 -5.953 1.00 89.50 84 ASP A CA 1
ATOM 662 C C . ASP A 1 84 ? -6.273 -3.411 -6.793 1.00 89.50 84 ASP A C 1
ATOM 664 O O . ASP A 1 84 ? -6.063 -3.553 -8.005 1.00 89.50 84 ASP A O 1
ATOM 668 N N . PHE A 1 85 ? -5.992 -2.263 -6.173 1.00 88.94 85 PHE A N 1
ATOM 669 C CA . PHE A 1 85 ? -5.298 -1.155 -6.820 1.00 88.94 85 PHE A CA 1
ATOM 670 C C . PHE A 1 85 ? -4.404 -0.393 -5.844 1.00 88.94 85 PHE A C 1
ATOM 672 O O . PHE A 1 85 ? -4.880 0.175 -4.866 1.00 88.94 85 PHE A O 1
ATOM 679 N N . PHE A 1 86 ? -3.105 -0.375 -6.123 1.00 89.38 86 PHE A N 1
ATOM 680 C CA . PHE A 1 86 ? -2.124 0.390 -5.368 1.00 89.38 86 PHE A CA 1
ATOM 681 C C . PHE A 1 86 ? -1.607 1.534 -6.242 1.00 89.38 86 PHE A C 1
ATOM 683 O O . PHE A 1 86 ? -0.974 1.290 -7.269 1.00 89.38 86 PHE A O 1
ATOM 690 N N . ASP A 1 87 ? -1.898 2.773 -5.857 1.00 87.88 87 ASP A N 1
ATOM 691 C CA . ASP A 1 87 ? -1.502 3.976 -6.579 1.00 87.88 87 ASP A CA 1
ATOM 692 C C . ASP A 1 87 ? -0.476 4.795 -5.776 1.00 87.88 87 ASP A C 1
ATOM 694 O O . ASP A 1 87 ? -0.778 5.369 -4.729 1.00 87.88 87 ASP A O 1
ATOM 698 N N . LEU A 1 88 ? 0.748 4.859 -6.295 1.00 82.06 88 LEU A N 1
ATOM 699 C CA . LEU A 1 88 ? 1.859 5.658 -5.775 1.00 82.06 88 LEU A CA 1
ATOM 700 C C . LEU A 1 88 ? 2.131 6.897 -6.654 1.00 82.06 88 LEU A C 1
ATOM 702 O O . LEU A 1 88 ? 3.191 7.506 -6.558 1.00 82.06 88 LEU A O 1
ATOM 706 N N . HIS A 1 89 ? 1.206 7.272 -7.547 1.00 68.00 89 HIS A N 1
ATOM 707 C CA . HIS A 1 89 ? 1.414 8.293 -8.580 1.00 68.00 89 HIS A CA 1
ATOM 708 C C . HIS A 1 89 ? 1.623 9.708 -8.040 1.00 68.00 89 HIS A C 1
ATOM 710 O O . HIS A 1 89 ? 2.442 10.463 -8.551 1.00 68.00 89 HIS A O 1
ATOM 716 N N . LYS A 1 90 ? 0.869 10.100 -7.010 1.00 65.00 90 LYS A N 1
ATOM 717 C CA . LYS A 1 90 ? 0.961 11.451 -6.424 1.00 65.00 90 LYS A CA 1
ATOM 718 C C . LYS A 1 90 ? 2.032 11.538 -5.336 1.00 65.00 90 LYS A C 1
ATOM 720 O O . LYS A 1 90 ? 1.986 12.440 -4.500 1.00 65.00 90 LYS A O 1
ATOM 725 N N . GLY A 1 91 ? 2.933 10.564 -5.306 1.00 62.38 91 GLY A N 1
ATOM 726 C CA . GLY A 1 91 ? 3.682 10.230 -4.122 1.00 62.38 91 GLY A CA 1
ATOM 727 C C . GLY A 1 91 ? 5.189 10.249 -4.258 1.00 62.38 91 GLY A C 1
ATOM 728 O O . GLY A 1 91 ? 5.737 10.189 -5.351 1.00 62.38 91 GLY A O 1
ATOM 729 N N . LYS A 1 92 ? 5.855 10.326 -3.106 1.00 69.62 92 LYS A N 1
ATOM 730 C CA . LYS A 1 92 ? 7.289 10.076 -2.968 1.00 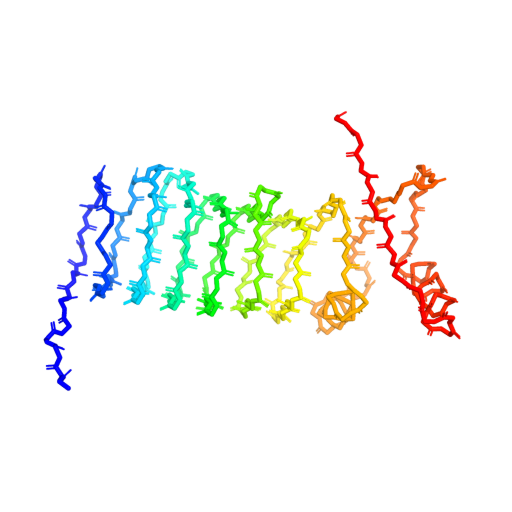69.62 92 LYS A CA 1
ATOM 731 C C . LYS A 1 92 ? 7.452 8.849 -2.088 1.00 69.62 92 LYS A C 1
ATOM 733 O O . LYS A 1 92 ? 7.006 8.856 -0.942 1.00 69.62 92 LYS A O 1
ATOM 738 N N . VAL A 1 93 ? 8.101 7.820 -2.616 1.00 72.12 93 VAL A N 1
ATOM 739 C CA . VAL A 1 93 ? 8.359 6.583 -1.876 1.00 72.12 93 VAL A CA 1
ATOM 740 C C . VAL A 1 93 ? 9.861 6.397 -1.734 1.00 72.12 93 VAL A C 1
ATOM 742 O O . VAL A 1 93 ? 10.565 6.262 -2.737 1.00 72.12 93 VAL A O 1
ATOM 745 N N . ASP A 1 94 ? 10.337 6.421 -0.491 1.00 64.62 94 ASP A N 1
ATOM 746 C CA . ASP A 1 94 ? 11.765 6.276 -0.190 1.00 64.62 94 ASP A CA 1
ATOM 747 C C . ASP A 1 94 ? 12.154 4.803 -0.027 1.00 64.62 94 ASP A C 1
ATOM 749 O O . ASP A 1 94 ? 13.153 4.380 -0.593 1.00 64.62 94 ASP A O 1
ATOM 753 N N . TYR A 1 95 ? 11.347 4.027 0.707 1.00 66.88 95 TYR A N 1
ATOM 754 C CA . TYR A 1 95 ? 11.561 2.597 0.937 1.00 66.88 95 TYR A CA 1
ATOM 755 C C . TYR A 1 95 ? 10.227 1.879 1.153 1.00 66.88 95 TYR A C 1
ATOM 757 O O . TYR A 1 95 ? 9.452 2.248 2.047 1.00 66.88 95 TYR A O 1
ATOM 765 N N . LEU A 1 96 ? 9.974 0.846 0.349 1.00 68.81 96 LEU A N 1
ATOM 766 C CA . LEU A 1 96 ? 8.750 0.050 0.376 1.00 68.81 96 LEU A CA 1
ATOM 767 C C . LEU A 1 96 ? 9.071 -1.435 0.165 1.00 68.81 96 LEU A C 1
ATOM 769 O O . LEU A 1 96 ? 9.648 -1.807 -0.857 1.00 68.81 96 LEU A O 1
ATOM 773 N N . VAL A 1 97 ? 8.647 -2.269 1.120 1.00 71.62 97 VAL A N 1
ATOM 774 C CA . VAL A 1 97 ? 8.682 -3.736 1.012 1.00 71.62 97 VAL A CA 1
ATOM 775 C C . VAL A 1 97 ? 7.263 -4.249 0.860 1.00 71.62 97 VAL A C 1
ATOM 777 O O . VAL A 1 97 ? 6.431 -4.069 1.751 1.00 71.62 97 VAL A O 1
ATOM 780 N N . VAL A 1 98 ? 6.995 -4.915 -0.257 1.00 72.12 98 VAL A N 1
ATOM 781 C CA . VAL A 1 98 ? 5.700 -5.539 -0.512 1.00 72.12 98 VAL A CA 1
ATOM 782 C C . VAL A 1 98 ? 5.887 -7.031 -0.738 1.00 72.12 98 VAL A C 1
ATOM 784 O O . VAL A 1 98 ? 6.550 -7.463 -1.677 1.00 72.12 98 VAL A O 1
ATOM 787 N N . ASN A 1 99 ? 5.251 -7.809 0.123 1.00 75.38 99 ASN A N 1
ATOM 788 C CA . ASN A 1 99 ? 5.072 -9.246 0.012 1.00 75.38 99 ASN A CA 1
ATOM 789 C C . ASN A 1 99 ? 3.571 -9.552 0.090 1.00 75.38 99 ASN A C 1
ATOM 791 O O . AS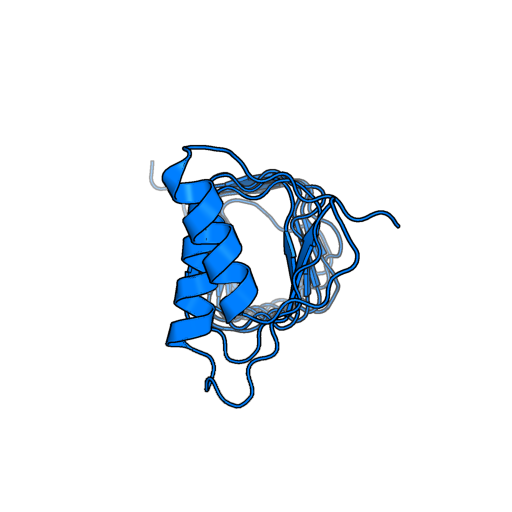N A 1 99 ? 3.103 -10.170 1.040 1.00 75.38 99 ASN A O 1
ATOM 795 N N . THR A 1 100 ? 2.793 -8.995 -0.838 1.00 74.75 100 THR A N 1
ATOM 796 C CA . THR A 1 100 ? 1.331 -9.113 -0.887 1.00 74.75 100 THR A CA 1
ATOM 797 C C . THR A 1 100 ? 0.874 -9.167 -2.335 1.00 74.75 100 THR A C 1
ATOM 799 O O . THR A 1 100 ? 1.483 -8.537 -3.202 1.00 74.75 100 THR A O 1
ATOM 802 N N . THR A 1 101 ? -0.244 -9.838 -2.599 1.00 77.19 101 THR A N 1
ATOM 803 C CA . THR A 1 101 ? -0.817 -9.878 -3.946 1.00 77.19 101 THR A CA 1
ATOM 804 C C . THR A 1 101 ? -1.377 -8.500 -4.325 1.00 77.19 101 THR A C 1
ATOM 806 O O . THR A 1 101 ? -2.263 -7.975 -3.647 1.00 77.19 101 THR A O 1
ATOM 809 N N . ILE A 1 102 ? -0.870 -7.910 -5.415 1.00 76.56 102 ILE A N 1
ATOM 810 C CA . ILE A 1 102 ? -1.326 -6.618 -5.954 1.00 76.56 102 ILE A CA 1
ATOM 811 C C . ILE A 1 102 ? -1.853 -6.805 -7.371 1.00 76.56 102 ILE A C 1
ATOM 813 O O . ILE A 1 102 ? -1.074 -7.001 -8.298 1.00 76.56 102 ILE A O 1
ATOM 817 N N . GLN A 1 103 ? -3.155 -6.629 -7.578 1.00 75.62 103 GLN A N 1
ATOM 818 C CA . GLN A 1 103 ? -3.760 -6.824 -8.898 1.00 75.62 103 GLN A CA 1
ATOM 819 C C . GLN A 1 103 ? -3.362 -5.738 -9.906 1.00 75.62 103 GLN A C 1
ATOM 821 O O . GLN A 1 103 ? -3.122 -6.026 -11.084 1.00 75.62 103 GLN A O 1
ATOM 826 N N . ARG A 1 104 ? -3.322 -4.478 -9.464 1.00 76.19 104 ARG A N 1
ATOM 827 C CA . ARG A 1 104 ? -2.933 -3.319 -10.276 1.00 76.19 104 ARG A CA 1
ATOM 828 C C . ARG A 1 104 ? -2.037 -2.395 -9.463 1.00 76.19 104 ARG A C 1
ATOM 830 O O . ARG A 1 104 ? -2.398 -2.016 -8.355 1.00 76.19 104 ARG A O 1
ATOM 837 N N . LEU A 1 105 ? -0.910 -2.000 -10.039 1.00 77.31 105 LEU A N 1
ATOM 838 C CA . LEU A 1 105 ? 0.080 -1.129 -9.417 1.00 77.31 105 LEU A CA 1
ATOM 839 C C . LEU A 1 105 ? 0.361 0.058 -10.338 1.00 77.31 105 LEU A C 1
ATOM 841 O O . LEU A 1 105 ? 0.723 -0.144 -11.496 1.00 77.31 105 LEU A O 1
ATOM 845 N N . ARG A 1 106 ? 0.206 1.283 -9.832 1.00 76.50 106 ARG A N 1
ATOM 846 C CA . ARG A 1 106 ? 0.648 2.512 -10.495 1.00 76.50 106 ARG A CA 1
ATOM 847 C C . ARG A 1 106 ? 1.798 3.131 -9.707 1.00 76.50 106 ARG A C 1
ATOM 849 O O . ARG A 1 106 ? 1.673 3.321 -8.503 1.00 76.50 106 ARG A O 1
ATOM 856 N N . ILE A 1 107 ? 2.906 3.443 -10.378 1.00 72.00 107 ILE A N 1
ATOM 857 C CA . ILE A 1 107 ? 4.142 3.929 -9.740 1.00 72.00 107 ILE A CA 1
ATOM 858 C C . ILE A 1 107 ? 4.600 5.232 -10.399 1.00 72.00 107 ILE A C 1
ATOM 860 O O . ILE A 1 107 ? 4.597 5.291 -11.626 1.00 72.00 107 ILE A O 1
ATOM 864 N N . TYR A 1 108 ? 5.031 6.213 -9.591 1.00 68.00 108 TYR A N 1
ATOM 865 C CA . TYR A 1 108 ? 5.698 7.458 -10.008 1.00 68.00 108 TYR A CA 1
ATOM 866 C C . TYR A 1 108 ? 6.825 7.812 -9.018 1.00 68.00 108 TYR A C 1
ATOM 868 O O . TYR A 1 108 ? 6.605 7.765 -7.813 1.00 68.00 108 TYR A O 1
ATOM 876 N N . GLN A 1 109 ? 8.027 8.146 -9.510 1.00 61.75 109 GLN A N 1
ATOM 877 C CA . GLN A 1 109 ? 9.164 8.668 -8.718 1.00 61.75 109 GLN A CA 1
ATOM 878 C C . GLN A 1 109 ? 9.470 7.921 -7.401 1.00 61.75 109 GLN A C 1
ATOM 880 O O . GLN A 1 109 ? 9.564 8.511 -6.324 1.00 61.75 109 GLN A O 1
ATOM 885 N N . VAL A 1 110 ? 9.673 6.608 -7.489 1.00 63.59 110 VAL A N 1
ATOM 886 C CA . VAL A 1 110 ? 10.065 5.789 -6.332 1.00 63.59 110 VAL A CA 1
ATOM 887 C C . VAL A 1 110 ? 11.580 5.612 -6.304 1.00 63.59 110 VAL A C 1
ATOM 889 O O . VAL A 1 110 ? 12.164 5.227 -7.316 1.00 63.59 110 VAL A O 1
ATOM 892 N N . TYR A 1 111 ? 12.216 5.880 -5.162 1.00 60.78 111 TYR A N 1
ATOM 893 C CA . TYR A 1 111 ? 13.671 5.779 -5.007 1.00 60.78 111 TYR A CA 1
ATOM 894 C C . TYR A 1 111 ? 14.121 4.325 -4.846 1.00 60.78 111 TYR A C 1
ATOM 896 O O . TYR A 1 111 ? 14.936 3.853 -5.641 1.00 60.78 111 TYR A O 1
ATOM 904 N N . GLU A 1 112 ? 13.538 3.614 -3.877 1.00 61.38 112 GLU A N 1
ATOM 905 C CA . GLU A 1 112 ? 13.795 2.199 -3.615 1.00 61.38 112 GLU A CA 1
ATOM 906 C C . GLU A 1 112 ? 12.477 1.434 -3.427 1.00 61.38 112 GLU A C 1
ATOM 908 O O . GLU A 1 112 ? 11.606 1.813 -2.638 1.00 61.38 112 GLU A O 1
ATOM 913 N N . PHE A 1 113 ? 12.323 0.349 -4.185 1.00 65.19 113 PHE A N 1
ATOM 914 C CA . PHE A 1 113 ? 11.140 -0.504 -4.173 1.00 65.19 113 PHE A CA 1
ATOM 915 C C . PHE A 1 113 ? 11.543 -1.972 -4.256 1.00 65.19 113 PHE A C 1
ATOM 917 O O . PHE A 1 113 ? 12.181 -2.390 -5.225 1.00 65.19 113 PHE A O 1
ATOM 924 N N . LEU A 1 114 ? 11.116 -2.755 -3.266 1.00 59.34 114 LEU A N 1
ATOM 925 C CA . LEU A 1 114 ? 11.222 -4.204 -3.289 1.00 59.34 114 LEU A CA 1
ATOM 926 C C . LEU A 1 114 ? 9.822 -4.811 -3.315 1.00 59.34 114 LEU A C 1
ATOM 928 O O . LEU A 1 114 ? 9.031 -4.664 -2.380 1.00 59.34 114 LEU A O 1
ATOM 932 N N . LEU A 1 115 ? 9.544 -5.536 -4.389 1.00 63.38 115 LEU A N 1
ATOM 933 C CA . LEU A 1 115 ? 8.371 -6.383 -4.511 1.00 63.38 115 LEU A CA 1
ATOM 934 C C . LEU A 1 115 ? 8.822 -7.840 -4.388 1.00 63.38 115 LEU A C 1
ATOM 936 O O . LEU A 1 115 ? 9.933 -8.190 -4.773 1.00 63.38 115 LEU A O 1
ATOM 940 N N . SER A 1 116 ? 7.974 -8.681 -3.821 1.00 55.06 116 SER A N 1
ATOM 941 C CA . SER A 1 116 ? 8.170 -10.125 -3.701 1.00 55.06 116 SER A CA 1
ATOM 942 C C . SER A 1 116 ? 6.793 -10.781 -3.678 1.00 55.06 116 SER A C 1
ATOM 944 O O . SER A 1 116 ? 5.869 -10.190 -3.129 1.00 55.06 116 SER A O 1
ATOM 946 N N . ASN A 1 117 ? 6.649 -11.967 -4.274 1.00 50.44 117 ASN A N 1
ATOM 947 C CA . ASN A 1 117 ? 5.424 -12.781 -4.258 1.00 50.44 117 ASN A CA 1
ATOM 948 C C . ASN A 1 117 ? 4.158 -12.070 -4.774 1.00 50.44 117 ASN A C 1
ATOM 950 O O . ASN A 1 117 ? 3.423 -11.425 -4.026 1.00 50.44 117 ASN A O 1
ATOM 954 N N . VAL A 1 118 ? 3.863 -12.240 -6.064 1.00 52.41 118 VAL A N 1
ATOM 955 C CA . VAL A 1 118 ? 2.639 -11.719 -6.693 1.00 52.41 118 VAL A CA 1
ATOM 956 C C . VAL A 1 118 ? 2.023 -12.754 -7.625 1.00 52.41 118 VAL A C 1
ATOM 958 O O . VAL A 1 118 ? 2.628 -13.141 -8.618 1.00 52.41 118 VAL A O 1
ATOM 961 N N . ASP A 1 119 ? 0.779 -13.142 -7.346 1.00 46.44 119 ASP A N 1
ATOM 962 C CA . ASP A 1 119 ? 0.047 -14.110 -8.180 1.00 46.44 119 ASP A CA 1
ATOM 963 C C . ASP A 1 119 ? -0.441 -13.499 -9.503 1.00 46.44 119 ASP A C 1
ATOM 965 O O . ASP A 1 119 ? -0.655 -14.177 -10.506 1.00 46.44 119 ASP A O 1
ATOM 969 N N . THR A 1 120 ? -0.694 -12.192 -9.522 1.00 48.12 120 THR A N 1
ATOM 970 C CA . THR A 1 120 ? -1.119 -11.451 -10.712 1.00 48.12 120 THR A CA 1
ATOM 971 C C . THR A 1 120 ? -0.712 -10.008 -10.529 1.00 48.12 120 THR A C 1
ATOM 973 O O . THR A 1 120 ? -1.181 -9.382 -9.590 1.00 48.12 120 THR A O 1
ATOM 976 N N . LEU A 1 121 ? 0.109 -9.472 -11.431 1.00 53.97 121 LEU A N 1
ATOM 977 C CA . LEU A 1 121 ? 0.581 -8.093 -11.364 1.00 53.97 121 LEU A CA 1
ATOM 978 C C . LEU A 1 121 ? 0.336 -7.384 -12.698 1.00 53.97 121 LEU A C 1
ATOM 980 O O . LEU A 1 121 ? 0.866 -7.783 -13.735 1.00 53.97 121 LEU A O 1
ATOM 984 N N . ARG A 1 122 ? -0.448 -6.302 -12.678 1.00 53.16 122 ARG A N 1
ATOM 985 C CA . ARG A 1 122 ? -0.512 -5.332 -13.782 1.00 53.16 122 ARG A CA 1
ATOM 986 C C . ARG A 1 122 ? 0.155 -4.042 -13.342 1.00 53.16 122 ARG A C 1
ATOM 988 O O . ARG A 1 122 ? -0.397 -3.326 -12.511 1.00 53.16 122 ARG A O 1
ATOM 995 N N . VAL A 1 123 ? 1.316 -3.744 -13.911 1.00 55.91 123 VAL A N 1
ATOM 996 C CA . VAL A 1 123 ? 2.059 -2.519 -13.602 1.00 55.91 123 VAL A CA 1
ATOM 997 C C . VAL A 1 123 ? 1.752 -1.463 -14.655 1.00 55.91 123 VAL A C 1
ATOM 999 O O . VAL A 1 123 ? 1.866 -1.724 -15.848 1.00 55.91 123 VAL A O 1
ATOM 1002 N N . ASN A 1 124 ? 1.365 -0.273 -14.210 1.00 51.59 124 ASN A N 1
ATOM 1003 C CA . ASN A 1 124 ? 1.323 0.934 -15.018 1.00 51.59 124 ASN A CA 1
ATOM 1004 C C . ASN A 1 124 ? 2.372 1.905 -14.465 1.00 51.59 124 ASN A C 1
ATOM 1006 O O . ASN A 1 124 ? 2.262 2.368 -13.331 1.00 51.59 124 ASN A O 1
ATOM 1010 N N . ILE A 1 125 ? 3.417 2.173 -15.239 1.00 53.53 125 ILE A N 1
ATOM 1011 C CA . ILE A 1 125 ? 4.486 3.085 -14.832 1.00 53.53 125 ILE A CA 1
ATOM 1012 C C . ILE A 1 125 ? 4.218 4.421 -15.506 1.00 53.53 125 ILE A C 1
ATOM 1014 O O . ILE A 1 125 ? 4.207 4.512 -16.731 1.00 53.53 125 ILE A O 1
ATOM 1018 N N . ILE A 1 126 ? 4.012 5.450 -14.693 1.00 48.66 126 ILE A N 1
ATOM 1019 C CA . ILE A 1 126 ? 3.883 6.830 -15.148 1.00 48.66 126 ILE A CA 1
ATOM 1020 C C . ILE A 1 126 ? 5.049 7.567 -14.495 1.00 48.66 126 ILE A C 1
ATOM 1022 O O . ILE A 1 126 ? 5.201 7.499 -13.282 1.00 48.66 126 ILE A O 1
ATOM 1026 N N . GLY A 1 127 ? 5.904 8.246 -15.256 1.00 50.19 127 GLY A N 1
ATOM 1027 C CA . GLY A 1 127 ? 7.049 8.964 -14.683 1.00 50.19 127 GLY A CA 1
ATOM 1028 C C . GLY A 1 127 ? 8.366 8.173 -14.646 1.00 50.19 127 GLY A C 1
ATOM 1029 O O . GLY A 1 127 ? 8.493 7.066 -15.166 1.00 50.19 127 GLY A O 1
ATOM 1030 N N . ARG A 1 128 ? 9.389 8.779 -14.034 1.00 51.22 128 ARG A N 1
ATOM 1031 C CA . ARG A 1 128 ? 10.735 8.194 -13.914 1.00 51.22 128 ARG A CA 1
ATOM 1032 C C . ARG A 1 128 ? 10.727 6.996 -12.967 1.00 51.22 128 ARG A C 1
ATOM 1034 O O . ARG A 1 128 ? 10.150 7.074 -11.881 1.00 51.22 128 ARG A O 1
ATOM 1041 N N . ILE A 1 129 ? 11.428 5.932 -13.346 1.00 58.75 129 ILE A N 1
ATOM 1042 C CA . ILE A 1 129 ? 11.685 4.766 -12.496 1.00 58.75 129 ILE A CA 1
ATOM 1043 C C . ILE A 1 129 ? 13.190 4.517 -12.439 1.00 58.75 129 ILE A C 1
ATOM 1045 O O . ILE A 1 129 ? 13.883 4.590 -13.453 1.00 58.75 129 ILE A O 1
ATOM 1049 N N . THR A 1 130 ? 13.713 4.236 -11.248 1.00 60.19 130 THR A N 1
ATOM 1050 C CA . THR A 1 130 ? 15.144 3.973 -11.088 1.00 60.19 130 THR A CA 1
ATOM 1051 C C . THR A 1 130 ? 15.511 2.601 -11.672 1.00 60.19 130 THR A C 1
ATOM 1053 O O . THR A 1 130 ? 14.695 1.669 -11.637 1.00 60.19 130 THR A O 1
ATOM 1056 N N . PRO A 1 131 ? 16.753 2.405 -12.156 1.00 57.66 131 PRO A N 1
ATOM 1057 C CA . PRO A 1 131 ? 17.219 1.095 -12.616 1.00 57.66 131 PRO A CA 1
ATOM 1058 C C . PRO A 1 131 ? 17.109 -0.008 -11.552 1.00 57.66 131 PRO A C 1
ATOM 1060 O O . PRO A 1 131 ? 16.930 -1.177 -11.891 1.00 57.66 131 PRO A O 1
ATOM 1063 N N . ALA A 1 132 ? 17.212 0.347 -10.267 1.00 59.28 132 ALA A N 1
ATOM 1064 C CA . ALA A 1 132 ? 17.028 -0.583 -9.155 1.00 59.28 132 ALA A CA 1
ATOM 1065 C C . ALA A 1 132 ? 15.584 -1.102 -9.079 1.00 59.28 132 ALA A C 1
ATOM 1067 O O . ALA A 1 132 ? 15.375 -2.312 -9.008 1.00 59.28 132 ALA A O 1
ATOM 1068 N N . ASN A 1 133 ? 14.596 -0.212 -9.193 1.00 62.03 133 ASN A N 1
ATOM 1069 C CA . ASN A 1 133 ? 13.184 -0.590 -9.167 1.00 62.03 133 ASN A CA 1
ATOM 1070 C C . ASN A 1 133 ? 12.790 -1.414 -10.395 1.00 62.03 133 ASN A C 1
ATOM 1072 O O . ASN A 1 133 ? 11.978 -2.330 -10.284 1.00 62.03 133 ASN A O 1
ATOM 1076 N N . VAL A 1 134 ? 13.396 -1.134 -11.555 1.00 66.75 134 VAL A N 1
ATOM 1077 C CA . VAL A 1 134 ? 13.245 -1.980 -12.746 1.00 66.75 134 VAL A CA 1
ATOM 1078 C C . VAL A 1 134 ? 13.743 -3.397 -12.474 1.00 66.75 134 VAL A C 1
ATOM 1080 O O . VAL A 1 134 ? 13.011 -4.344 -12.744 1.00 66.75 134 VAL A O 1
ATOM 1083 N N . ARG A 1 135 ? 14.938 -3.567 -11.890 1.00 64.69 135 ARG A N 1
ATOM 1084 C CA . ARG A 1 135 ? 15.451 -4.901 -11.520 1.00 64.69 135 ARG A CA 1
ATOM 1085 C C . ARG A 1 135 ? 14.537 -5.622 -10.543 1.00 64.69 135 ARG A C 1
ATOM 1087 O O . ARG A 1 135 ? 14.276 -6.803 -10.740 1.00 64.69 135 ARG A O 1
ATOM 1094 N N . GLY A 1 136 ? 14.043 -4.916 -9.525 1.00 64.88 136 GLY A N 1
ATOM 1095 C CA . GLY A 1 136 ? 13.095 -5.474 -8.561 1.00 64.88 136 GLY A CA 1
ATOM 1096 C C . GLY A 1 136 ? 11.827 -5.984 -9.247 1.00 64.88 136 GLY A C 1
ATOM 1097 O O . GLY A 1 136 ? 11.438 -7.130 -9.045 1.00 64.88 136 GLY A O 1
ATOM 1098 N N . LEU A 1 137 ? 11.229 -5.174 -10.129 1.00 67.69 137 LEU A N 1
ATOM 1099 C CA . LEU A 1 137 ? 10.064 -5.581 -10.919 1.00 67.69 137 LEU A CA 1
ATOM 1100 C C . LEU A 1 137 ? 10.369 -6.789 -11.810 1.00 67.69 137 LEU A C 1
ATOM 1102 O O . LEU A 1 137 ? 9.594 -7.738 -11.828 1.00 67.69 137 LEU A O 1
ATOM 1106 N N . VAL A 1 138 ? 11.497 -6.776 -12.521 1.00 64.94 138 VAL A N 1
ATOM 1107 C CA . VAL A 1 138 ? 11.921 -7.875 -13.399 1.00 64.94 138 VAL A CA 1
ATOM 1108 C C . VAL A 1 138 ? 12.094 -9.174 -12.618 1.00 64.94 138 VAL A C 1
ATOM 1110 O O . VAL A 1 138 ? 11.496 -10.171 -13.010 1.00 64.94 138 VAL A O 1
ATOM 1113 N N . SER A 1 139 ? 12.845 -9.167 -11.511 1.00 62.56 139 SER A N 1
ATOM 1114 C CA . SER A 1 139 ? 13.059 -10.363 -10.679 1.00 62.56 139 SER A CA 1
ATOM 1115 C C . SER A 1 139 ? 11.728 -10.960 -10.251 1.00 62.56 139 SER A C 1
ATOM 1117 O O . SER A 1 139 ? 11.484 -12.139 -10.447 1.00 62.56 139 SER A O 1
ATOM 1119 N N . VAL A 1 140 ? 10.804 -10.125 -9.778 1.00 59.16 140 VAL A N 1
ATOM 1120 C CA . VAL A 1 140 ? 9.484 -10.584 -9.344 1.00 59.16 140 VAL A CA 1
ATOM 1121 C C . VAL A 1 140 ? 8.682 -11.212 -10.472 1.00 59.16 140 VAL A C 1
ATOM 1123 O O . VAL A 1 140 ? 8.065 -12.257 -10.269 1.00 59.16 140 VAL A O 1
ATOM 1126 N N . LEU A 1 141 ? 8.671 -10.570 -11.641 1.00 59.44 141 LEU A N 1
ATOM 1127 C CA . LEU A 1 141 ? 7.974 -11.076 -12.819 1.00 59.44 141 LEU A CA 1
ATOM 1128 C C . LEU A 1 141 ? 8.571 -12.414 -13.278 1.00 59.44 141 LEU A C 1
ATOM 1130 O O . LEU A 1 141 ? 7.815 -13.290 -13.686 1.00 59.44 141 LEU A O 1
ATOM 1134 N N . TYR A 1 142 ? 9.893 -12.583 -13.181 1.00 56.50 142 TYR A N 1
ATOM 1135 C CA . TYR A 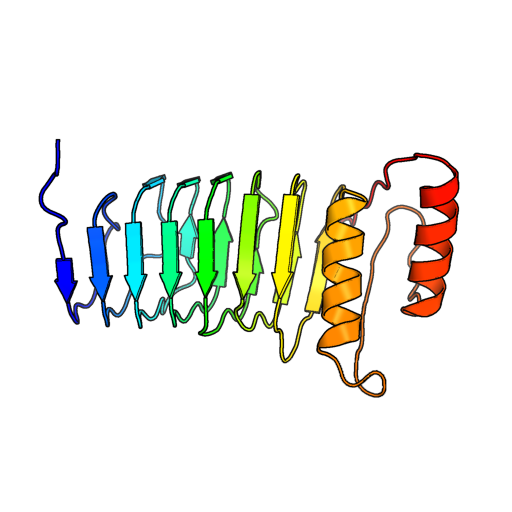1 142 ? 10.576 -13.846 -13.464 1.00 56.50 142 TYR A CA 1
ATOM 1136 C C . TYR A 1 142 ? 10.269 -14.930 -12.425 1.00 56.50 142 TYR A C 1
ATOM 1138 O O . TYR A 1 142 ? 9.966 -16.057 -12.798 1.00 56.50 142 TYR A O 1
ATOM 1146 N N . ASP A 1 143 ? 10.322 -14.593 -11.140 1.00 54.25 143 ASP A N 1
ATOM 1147 C CA . ASP A 1 143 ? 10.236 -15.565 -10.049 1.00 54.25 143 ASP A CA 1
ATOM 1148 C C . ASP A 1 143 ? 8.799 -16.056 -9.797 1.00 54.25 143 ASP A C 1
ATOM 1150 O O . ASP A 1 143 ? 8.610 -17.141 -9.250 1.00 54.25 143 ASP A O 1
ATOM 1154 N N . ASN A 1 144 ? 7.776 -15.269 -10.166 1.00 48.53 144 ASN A N 1
ATOM 1155 C CA . ASN A 1 144 ? 6.390 -15.513 -9.736 1.00 48.53 144 ASN A CA 1
ATOM 1156 C C . ASN A 1 144 ? 5.380 -15.728 -10.862 1.00 48.53 144 ASN A C 1
ATOM 1158 O O . ASN A 1 144 ? 4.294 -16.248 -10.606 1.00 48.53 144 ASN A O 1
ATOM 1162 N N . LEU A 1 145 ? 5.685 -15.332 -12.098 1.00 49.53 145 LEU A N 1
ATOM 1163 C CA . LEU A 1 145 ? 4.769 -15.573 -13.207 1.00 49.53 145 LEU A CA 1
ATOM 1164 C C . LEU A 1 145 ? 5.203 -16.821 -13.966 1.00 49.53 145 LEU A C 1
ATOM 1166 O O . LEU A 1 145 ? 6.339 -16.909 -14.423 1.00 49.53 145 LEU A O 1
ATOM 1170 N N . ASP A 1 146 ? 4.269 -17.751 -14.188 1.00 46.66 146 ASP A N 1
ATOM 1171 C CA . ASP A 1 146 ? 4.448 -18.764 -15.228 1.00 46.66 146 ASP A CA 1
ATOM 1172 C C . ASP A 1 146 ? 4.704 -18.015 -16.544 1.00 46.66 146 ASP A C 1
ATOM 1174 O O . ASP A 1 146 ? 3.828 -17.298 -17.055 1.00 46.66 146 ASP A O 1
ATOM 1178 N N . HIS A 1 147 ? 5.933 -18.134 -17.058 1.00 43.56 147 HIS A N 1
ATOM 1179 C CA . HIS A 1 147 ? 6.439 -17.378 -18.205 1.00 43.56 147 HIS A CA 1
ATOM 1180 C C . HIS A 1 147 ? 5.530 -17.491 -19.442 1.00 43.56 147 HIS A C 1
ATOM 1182 O O . HIS A 1 147 ? 5.600 -16.659 -20.342 1.00 43.56 147 HIS A O 1
ATOM 1188 N N . ARG A 1 148 ? 4.641 -18.495 -19.484 1.00 33.97 148 ARG A N 1
ATOM 1189 C CA . ARG A 1 148 ? 3.679 -18.725 -20.571 1.00 33.97 148 ARG A CA 1
ATOM 1190 C C . ARG A 1 148 ? 2.428 -17.843 -20.510 1.00 33.97 148 ARG A C 1
ATOM 1192 O O . ARG A 1 148 ? 1.772 -17.667 -21.534 1.00 33.97 148 ARG A O 1
ATOM 1199 N N . THR A 1 149 ? 2.065 -17.305 -19.343 1.00 35.25 149 THR A N 1
ATOM 1200 C CA . THR A 1 149 ? 0.820 -16.527 -19.146 1.00 35.25 149 THR A CA 1
ATOM 1201 C C . THR A 1 149 ? 1.044 -15.080 -18.712 1.00 35.25 149 THR A C 1
ATOM 1203 O O . THR A 1 149 ? 0.115 -14.269 -18.766 1.00 35.25 149 THR A O 1
ATOM 1206 N N . ALA A 1 15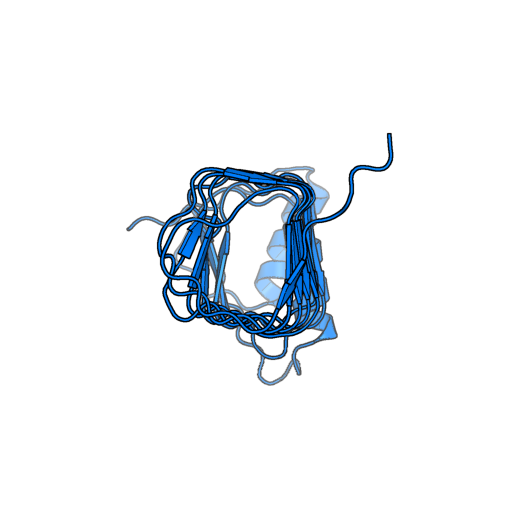0 ? 2.271 -14.743 -18.314 1.00 37.88 150 ALA A N 1
ATOM 1207 C CA . ALA A 1 150 ? 2.689 -13.395 -17.960 1.00 37.88 150 ALA A CA 1
ATOM 1208 C C . ALA A 1 150 ? 2.445 -12.405 -19.112 1.00 37.88 150 ALA A C 1
ATOM 1210 O O . ALA A 1 150 ? 2.957 -12.579 -20.216 1.00 37.88 150 ALA A O 1
ATOM 1211 N N . LYS A 1 151 ? 1.692 -11.327 -18.861 1.00 39.06 151 LYS A N 1
ATOM 1212 C CA . LYS A 1 151 ? 1.571 -10.200 -19.799 1.00 39.06 151 LYS A CA 1
ATOM 1213 C C . LYS A 1 151 ? 2.043 -8.930 -19.116 1.00 39.06 151 LYS A C 1
ATOM 1215 O O . LYS A 1 151 ? 1.301 -8.323 -18.348 1.00 39.06 151 LYS A O 1
ATOM 1220 N N . VAL A 1 152 ? 3.269 -8.532 -19.424 1.00 42.69 152 VAL A N 1
ATOM 1221 C CA . VAL A 1 152 ? 3.850 -7.269 -18.971 1.00 42.69 152 VAL A CA 1
ATOM 1222 C C . VAL A 1 152 ? 3.587 -6.237 -20.063 1.00 42.69 152 VAL A C 1
ATOM 1224 O O . VAL A 1 152 ? 3.953 -6.450 -21.215 1.00 42.69 152 VAL A O 1
ATOM 1227 N N . LYS A 1 153 ? 2.887 -5.150 -19.729 1.00 41.91 153 LYS A N 1
ATOM 1228 C CA . LYS A 1 153 ? 2.702 -4.006 -20.629 1.00 41.91 153 LYS A CA 1
ATOM 1229 C C . LYS A 1 153 ? 3.455 -2.826 -20.046 1.00 41.91 153 LYS A C 1
ATOM 1231 O O . LYS A 1 153 ? 3.118 -2.369 -18.960 1.00 41.91 153 LYS A O 1
ATOM 1236 N N . ILE A 1 154 ? 4.470 -2.373 -20.765 1.00 44.62 154 ILE A N 1
ATOM 1237 C CA . ILE A 1 154 ? 5.338 -1.269 -20.361 1.00 44.62 154 ILE A CA 1
ATOM 1238 C C . ILE A 1 154 ? 5.106 -0.144 -21.358 1.00 44.62 154 ILE A C 1
ATOM 1240 O O . ILE A 1 154 ? 5.158 -0.369 -22.564 1.00 44.62 154 ILE A O 1
ATOM 1244 N N . TYR A 1 155 ? 4.816 1.047 -20.851 1.00 42.19 155 TYR A N 1
ATOM 1245 C CA . TYR A 1 155 ? 4.570 2.239 -21.654 1.00 42.19 155 TYR A CA 1
ATOM 1246 C C . TYR A 1 155 ? 5.710 3.228 -21.398 1.00 42.19 155 TYR A C 1
ATOM 1248 O O . TYR A 1 155 ? 6.084 3.455 -20.248 1.00 42.19 155 TYR A O 1
ATOM 1256 N N . THR A 1 156 ? 6.309 3.768 -22.463 1.00 40.41 156 THR A N 1
ATOM 1257 C CA . THR A 1 156 ? 7.508 4.618 -22.378 1.00 40.41 156 THR A CA 1
ATOM 1258 C C . THR A 1 156 ? 7.323 5.922 -23.151 1.00 40.41 156 THR A C 1
ATOM 1260 O O . THR A 1 156 ? 6.542 5.985 -24.096 1.00 40.41 156 THR A O 1
ATOM 1263 N N . LYS A 1 157 ? 8.090 6.954 -22.773 1.00 36.62 157 LYS A N 1
ATOM 1264 C CA . LYS A 1 157 ? 8.001 8.325 -23.309 1.00 36.62 157 LYS A CA 1
ATOM 1265 C C . LYS A 1 157 ? 8.291 8.444 -24.816 1.00 36.62 157 LYS A C 1
ATOM 1267 O O . LYS A 1 157 ? 7.957 9.459 -25.416 1.00 36.62 157 LYS A O 1
ATOM 1272 N N . PHE A 1 158 ? 8.953 7.457 -25.424 1.00 35.28 158 PHE A N 1
ATOM 1273 C CA . PHE A 1 158 ? 9.554 7.609 -26.756 1.00 35.28 158 PHE A CA 1
ATOM 1274 C C . PHE A 1 158 ? 8.824 6.878 -27.889 1.00 35.28 158 PHE A C 1
ATOM 1276 O O . PHE A 1 158 ? 9.163 7.106 -29.046 1.00 35.28 158 PHE A O 1
ATOM 1283 N N . SER A 1 159 ? 7.815 6.052 -27.595 1.00 36.66 159 SER A N 1
ATOM 1284 C CA . SER A 1 159 ? 6.896 5.500 -28.602 1.00 36.66 159 SER A CA 1
ATOM 1285 C C . SER A 1 159 ? 5.790 4.680 -27.934 1.00 36.66 159 SER A C 1
ATOM 1287 O O . SER A 1 159 ? 6.054 3.980 -26.954 1.00 36.66 159 SER A O 1
ATOM 1289 N N . GLU A 1 160 ? 4.583 4.683 -28.507 1.00 37.75 160 GLU A N 1
ATOM 1290 C CA . GLU A 1 160 ? 3.620 3.596 -28.304 1.00 37.75 160 GLU A CA 1
ATOM 1291 C C . GLU A 1 160 ? 4.199 2.311 -28.910 1.00 37.75 160 GLU A C 1
ATOM 1293 O O . GLU A 1 160 ? 3.969 1.986 -30.073 1.00 37.75 160 GLU A O 1
ATOM 1298 N N . GLN A 1 161 ? 4.992 1.575 -28.138 1.00 39.75 161 GLN A N 1
ATOM 1299 C CA . GLN A 1 161 ? 5.410 0.234 -28.523 1.00 39.75 161 GLN A CA 1
ATOM 1300 C C . GLN A 1 161 ? 4.995 -0.759 -27.449 1.00 39.75 161 GLN A C 1
ATOM 1302 O O . GLN A 1 161 ? 5.502 -0.768 -26.330 1.00 39.75 161 GLN A O 1
ATOM 1307 N N . LEU A 1 162 ? 4.051 -1.623 -27.826 1.00 39.41 162 LEU A N 1
ATOM 1308 C CA . LEU A 1 162 ? 3.836 -2.908 -27.176 1.00 39.41 162 LEU A CA 1
ATOM 1309 C C . LEU A 1 162 ? 5.132 -3.712 -27.313 1.00 39.41 162 LEU A C 1
ATOM 1311 O O . LEU A 1 162 ? 5.431 -4.261 -28.369 1.00 39.41 162 LEU A O 1
ATOM 1315 N N . MET A 1 163 ? 5.909 -3.733 -26.242 1.00 40.97 163 MET A N 1
ATOM 1316 C CA . MET A 1 163 ? 7.196 -4.402 -26.166 1.00 40.97 163 MET A CA 1
ATOM 1317 C C . MET A 1 163 ? 7.044 -5.696 -25.364 1.00 40.97 163 MET A C 1
ATOM 1319 O O . MET A 1 163 ? 6.399 -5.706 -24.314 1.00 40.97 163 MET A O 1
ATOM 1323 N N . SER A 1 164 ? 7.598 -6.802 -25.869 1.00 42.94 164 SER A N 1
ATOM 1324 C CA . SER A 1 164 ? 7.692 -8.050 -25.105 1.00 42.94 164 SER A CA 1
ATOM 1325 C C . SER A 1 164 ? 8.644 -7.878 -23.915 1.00 42.94 164 SER A C 1
ATOM 1327 O O . SER A 1 164 ? 9.491 -6.987 -23.913 1.00 42.94 164 SER A O 1
ATOM 1329 N N . LEU A 1 165 ? 8.533 -8.742 -22.901 1.00 46.19 165 LEU A N 1
ATOM 1330 C CA . LEU A 1 165 ? 9.451 -8.737 -21.755 1.00 46.19 165 LEU A CA 1
ATOM 1331 C C . LEU A 1 165 ? 10.924 -8.837 -22.197 1.00 46.19 165 LEU A C 1
ATOM 1333 O O . LEU A 1 165 ? 11.768 -8.151 -21.640 1.00 46.19 165 LEU A O 1
ATOM 1337 N N . GLU A 1 166 ? 11.217 -9.622 -23.234 1.00 46.56 166 GLU A N 1
ATOM 1338 C CA . GLU A 1 166 ? 12.559 -9.748 -23.823 1.00 46.56 166 GLU A CA 1
ATOM 1339 C C . GLU A 1 166 ? 13.059 -8.424 -24.407 1.00 46.56 166 GLU A C 1
ATOM 1341 O O . GLU A 1 166 ? 14.138 -7.965 -24.054 1.00 46.56 166 GLU A O 1
ATOM 1346 N N . ALA A 1 167 ? 12.240 -7.743 -25.209 1.00 48.97 167 ALA A N 1
ATOM 1347 C CA . ALA A 1 167 ? 12.627 -6.465 -25.797 1.00 48.97 167 ALA A CA 1
ATOM 1348 C C . ALA A 1 167 ? 12.763 -5.347 -24.738 1.00 48.97 167 ALA A C 1
ATOM 1350 O O . ALA A 1 167 ? 13.541 -4.411 -24.919 1.00 48.97 167 ALA A O 1
ATOM 1351 N N . PHE A 1 168 ? 12.075 -5.465 -23.596 1.00 55.88 168 PHE A N 1
ATOM 1352 C CA . PHE A 1 168 ? 12.303 -4.595 -22.441 1.00 55.88 168 PHE A CA 1
ATOM 1353 C C . PHE A 1 168 ? 13.640 -4.871 -21.757 1.00 55.88 168 PHE A C 1
ATOM 1355 O O . PHE A 1 168 ? 14.331 -3.931 -21.368 1.00 55.88 168 PHE A O 1
ATOM 1362 N N . LEU A 1 169 ? 14.009 -6.142 -21.611 1.00 56.66 169 LEU A N 1
ATOM 1363 C CA . LEU A 1 169 ? 15.291 -6.531 -21.033 1.00 56.66 169 LEU A CA 1
ATOM 1364 C C . LEU A 1 169 ? 16.455 -6.101 -21.922 1.00 56.66 169 LEU A C 1
ATOM 1366 O O . LEU A 1 169 ? 17.457 -5.631 -21.395 1.00 56.66 169 LEU A O 1
ATOM 1370 N N . ASP A 1 170 ? 16.290 -6.151 -23.242 1.00 55.50 170 ASP A N 1
ATOM 1371 C CA . ASP A 1 170 ? 17.279 -5.640 -24.193 1.00 55.50 170 ASP A CA 1
ATOM 1372 C C . ASP A 1 170 ? 17.470 -4.124 -24.055 1.00 55.50 170 ASP A C 1
ATOM 1374 O O . ASP A 1 170 ? 18.599 -3.632 -24.007 1.00 55.50 170 ASP A O 1
ATOM 1378 N N . VAL A 1 171 ? 16.375 -3.364 -23.923 1.00 52.94 171 VAL A N 1
ATOM 1379 C CA . VAL A 1 171 ? 16.440 -1.924 -23.628 1.00 52.94 171 VAL A CA 1
ATOM 1380 C C . VAL A 1 171 ? 17.104 -1.691 -22.270 1.00 52.94 171 VAL A C 1
ATOM 1382 O O . VAL A 1 171 ? 17.980 -0.839 -22.141 1.00 52.94 171 VAL A O 1
ATOM 1385 N N . TYR A 1 172 ? 16.736 -2.464 -21.253 1.00 53.53 172 TYR A N 1
ATOM 1386 C CA . TYR A 1 172 ? 17.315 -2.356 -19.921 1.00 53.53 172 TYR A CA 1
ATOM 1387 C C . TYR A 1 172 ? 18.832 -2.609 -19.920 1.00 53.53 172 TYR A C 1
ATOM 1389 O O . TYR A 1 172 ? 19.577 -1.782 -19.393 1.00 53.53 172 TYR A O 1
ATOM 1397 N N . GLU A 1 173 ? 19.305 -3.690 -20.544 1.00 57.00 173 GLU A N 1
ATOM 1398 C CA . GLU A 1 173 ? 20.736 -3.986 -20.675 1.00 57.00 173 GLU A CA 1
ATOM 1399 C C . GLU A 1 173 ? 21.453 -2.893 -21.493 1.00 57.00 173 GLU A C 1
ATOM 1401 O O . GLU A 1 173 ? 22.503 -2.405 -21.073 1.00 57.00 173 GLU A O 1
ATOM 1406 N N . PHE A 1 174 ? 20.834 -2.383 -22.566 1.00 47.41 174 PHE A N 1
ATOM 1407 C CA . PHE A 1 174 ? 21.375 -1.281 -23.373 1.00 47.41 174 PHE A CA 1
ATOM 1408 C C . PHE A 1 174 ? 21.610 0.021 -22.578 1.00 47.41 174 PHE A C 1
ATOM 1410 O O . PHE A 1 174 ? 22.610 0.717 -22.810 1.00 47.41 174 PHE A O 1
ATOM 1417 N N . TYR A 1 175 ? 20.701 0.381 -21.663 1.00 43.78 175 TYR A N 1
ATOM 1418 C CA . TYR A 1 175 ? 20.829 1.573 -20.809 1.00 43.78 175 TYR A CA 1
ATOM 1419 C C . TYR A 1 175 ? 21.721 1.326 -19.579 1.00 43.78 175 TYR A C 1
ATOM 1421 O O . TYR A 1 175 ? 22.452 2.232 -19.167 1.00 43.78 175 TYR A O 1
ATOM 1429 N N . LYS A 1 176 ? 21.722 0.103 -19.031 1.00 43.38 176 LYS A N 1
ATOM 1430 C CA . LYS A 1 176 ? 22.588 -0.345 -17.927 1.00 43.38 176 LYS A CA 1
ATOM 1431 C C . LYS A 1 176 ? 24.070 -0.294 -18.296 1.00 43.38 176 LYS A C 1
ATOM 1433 O O . LYS A 1 176 ? 24.862 0.183 -17.492 1.00 43.38 176 LYS A O 1
ATOM 1438 N N . GLU A 1 177 ? 24.436 -0.692 -19.514 1.00 43.81 177 GLU A N 1
ATOM 1439 C CA . GLU A 1 177 ? 25.810 -0.564 -20.031 1.00 43.81 177 GLU A CA 1
ATOM 1440 C C . GLU A 1 177 ? 26.299 0.892 -20.130 1.00 43.81 177 GLU A C 1
ATOM 1442 O O . GLU A 1 177 ? 27.493 1.139 -20.287 1.00 43.81 177 GLU A O 1
ATOM 1447 N N . ARG A 1 178 ? 25.387 1.871 -20.063 1.00 38.09 178 ARG A N 1
ATOM 1448 C CA . ARG A 1 178 ? 25.669 3.291 -20.321 1.00 38.09 178 ARG A CA 1
ATOM 1449 C C . ARG A 1 178 ? 25.474 4.204 -19.110 1.00 38.09 178 ARG A C 1
ATOM 1451 O O . ARG A 1 178 ? 25.580 5.416 -19.283 1.00 38.09 178 ARG A O 1
ATOM 1458 N N . GLU A 1 179 ? 25.179 3.652 -17.930 1.00 38.84 179 GLU A N 1
ATOM 1459 C CA . GLU A 1 179 ? 24.926 4.400 -16.682 1.00 38.84 179 GLU A CA 1
ATOM 1460 C C . GLU A 1 179 ? 23.906 5.550 -16.835 1.00 38.84 179 GLU A C 1
ATOM 1462 O O . GLU A 1 179 ? 24.082 6.637 -16.288 1.00 38.84 179 GLU A O 1
ATOM 1467 N N . ARG A 1 180 ? 22.831 5.347 -17.609 1.00 31.50 180 ARG A N 1
ATOM 1468 C CA . ARG A 1 180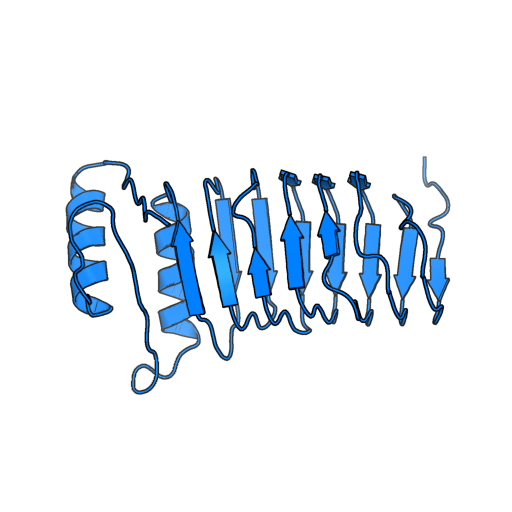 ? 21.797 6.378 -17.810 1.00 31.50 180 ARG A CA 1
ATOM 1469 C C . ARG A 1 180 ? 20.491 6.035 -17.102 1.00 31.50 180 ARG A C 1
ATOM 1471 O O . ARG A 1 180 ? 20.009 4.908 -17.196 1.00 31.50 180 ARG A O 1
ATOM 1478 N N . ASP A 1 181 ? 19.896 7.043 -16.466 1.00 33.28 181 ASP A N 1
ATOM 1479 C CA . ASP A 1 181 ? 18.523 6.988 -15.959 1.00 33.28 181 ASP A CA 1
ATOM 1480 C C . ASP A 1 181 ? 17.517 6.875 -17.112 1.00 33.28 181 ASP A C 1
ATOM 1482 O O . ASP A 1 181 ? 17.716 7.451 -18.188 1.00 33.28 181 ASP A O 1
ATOM 1486 N N . ILE A 1 182 ? 16.420 6.146 -16.879 1.00 36.53 182 ILE A N 1
ATOM 1487 C CA . ILE A 1 182 ? 15.349 5.978 -17.863 1.00 36.53 182 ILE A CA 1
ATOM 1488 C C . ILE A 1 182 ? 14.119 6.793 -17.441 1.00 36.53 182 ILE A C 1
ATOM 1490 O O . ILE A 1 182 ? 13.470 6.525 -16.428 1.00 36.53 182 ILE A O 1
ATOM 1494 N N . ASP A 1 183 ? 13.788 7.794 -18.256 1.00 31.11 183 ASP A N 1
ATOM 1495 C CA . ASP A 1 183 ? 12.613 8.646 -18.088 1.00 31.11 183 ASP A CA 1
ATOM 1496 C C . ASP A 1 183 ? 11.405 8.053 -18.819 1.00 31.11 183 ASP A C 1
ATOM 1498 O O . ASP A 1 183 ? 11.363 8.055 -20.052 1.00 31.11 183 ASP A O 1
ATOM 1502 N N . PHE A 1 184 ? 10.380 7.621 -18.081 1.00 35.47 184 PHE A N 1
ATOM 1503 C CA . PHE A 1 184 ? 9.086 7.265 -18.664 1.00 35.47 184 PHE A CA 1
ATOM 1504 C C . PHE A 1 184 ? 8.059 8.364 -18.366 1.00 35.47 184 PHE A C 1
ATOM 1506 O O . PHE A 1 184 ? 8.086 8.990 -17.318 1.00 35.47 184 PHE A O 1
ATOM 1513 N N . VAL A 1 185 ? 7.186 8.684 -19.312 1.00 27.00 185 VAL A N 1
ATOM 1514 C CA . VAL A 1 185 ? 6.047 9.603 -19.152 1.00 27.00 185 VAL A CA 1
ATOM 1515 C C . VAL A 1 185 ? 4.949 9.020 -20.026 1.00 27.00 185 VAL A C 1
ATOM 1517 O O . VAL A 1 185 ? 5.253 8.563 -21.128 1.00 27.00 185 VAL A O 1
ATOM 1520 N N . VAL A 1 186 ? 3.708 9.025 -19.545 1.00 28.89 186 VAL A N 1
ATOM 1521 C CA . VAL A 1 186 ? 2.535 8.728 -20.371 1.00 28.89 186 VAL A CA 1
ATOM 1522 C C . VAL A 1 186 ? 1.484 9.790 -20.071 1.00 28.89 186 VAL A C 1
ATOM 1524 O O . VAL A 1 186 ? 1.165 10.004 -18.901 1.00 28.89 186 VAL A O 1
ATOM 1527 N N . ASP A 1 187 ? 1.046 10.467 -21.131 1.00 22.92 187 ASP A N 1
ATOM 1528 C CA . ASP A 1 187 ? -0.026 11.467 -21.135 1.00 22.92 187 ASP A CA 1
ATOM 1529 C C . ASP A 1 187 ? -1.417 10.816 -21.028 1.00 22.92 187 ASP A C 1
ATOM 1531 O O . ASP A 1 187 ? -1.575 9.616 -21.264 1.00 22.92 187 ASP A O 1
ATOM 1535 N N . GLU A 1 188 ? -2.368 11.660 -20.617 1.00 29.56 188 GLU A N 1
ATOM 1536 C CA . GLU A 1 188 ? -3.719 11.422 -20.067 1.00 29.56 188 GLU A CA 1
ATOM 1537 C C . GLU A 1 188 ? -4.621 10.377 -20.749 1.00 29.56 188 GLU A C 1
ATOM 1539 O O . GLU A 1 188 ? -4.759 10.376 -21.994 1.00 29.56 188 GLU A O 1
#

Organism: Uabimicrobium amorphum (NCBI:txid2596890)

Foldseek 3Di:
DPDDAAEAECEEACDEDDESHEYENYEYAEAEYEEHENYEYANYEDPYAHEYAYYENYEYAQYEAAHYHYAEYYNYEYYEHEYAYYHCANYEAAEYYYHYAYQEYEDEHYNDDAYAHYQHYAYDYAWWDFLRVVVRVLVRLVVHDPLVPDQHAYAFPPDPDRDDPVRVVVVSVVVVVVVDTGTGHDDD